Protein AF-A0A849GTL4-F1 (afdb_monomer)

Foldseek 3Di:
DVQAQPQQVPPPLQPDPQKHFQFKDDPNDTPNVPSRPDGHHPPIDTDMGGDPVVVVVQVVDPPDDCPDPPDPQPKAKWKFAAADQFQQAQPFPLVVPLCVPQVKDWPWKDDPNDTPDDCSRRDHDHHGIMTIMIGHPVSVVVNCVVGVGPDRHGPPPPPQPVVCVVLLVCLVCVLVVCCVVVVDPSVVSVVVSVVSCDVVPNDDPVRVVVPDDPVVVVVLVVLLVVLVVCVVVCVLVVVLVVCLVVCQPPDQLVVLLVLLVVLLVVLLPDELSNSLSNCLVSLQVNCVSNVHDSVLSSVSNNQSSPLNQQALPSDPVSVVCCVVVVHDRRVSNVVSVVVSVVSSNVSSVCSCVVPPD

Solvent-accessible surface area (backbone atoms only — not comparable to full-atom values): 19587 Å² total; per-residue (Å²): 94,90,61,56,70,39,39,59,72,72,40,66,84,43,63,38,89,67,37,37,73,65,37,43,24,56,81,92,46,76,42,54,90,52,43,82,80,37,57,35,54,93,78,54,46,76,41,71,49,61,46,78,75,56,56,58,56,53,71,70,42,88,64,54,76,89,86,68,83,70,74,84,66,69,62,47,66,34,36,31,54,37,50,94,78,29,69,53,53,78,36,35,49,50,79,64,39,43,50,82,76,42,55,31,41,76,79,45,40,34,49,91,93,39,74,60,82,89,57,60,46,72,41,60,38,48,72,67,29,35,38,32,34,35,21,36,70,71,30,50,49,54,47,29,67,78,32,48,55,86,43,78,46,60,68,82,71,73,79,75,61,66,92,40,46,65,59,53,50,50,35,50,52,48,37,51,50,39,33,73,71,65,76,48,62,59,65,67,40,48,53,50,34,50,48,53,34,49,76,70,56,62,49,52,70,69,59,58,55,69,70,56,57,64,68,58,51,54,47,52,54,52,38,53,52,49,34,52,49,37,52,74,70,42,52,41,59,56,52,36,67,67,48,44,76,81,48,61,92,53,58,68,44,57,54,40,35,52,51,21,52,53,32,25,61,45,6,42,78,37,50,34,68,54,40,36,41,58,45,39,61,42,30,36,54,40,20,55,74,70,72,33,53,34,63,43,42,39,52,36,37,56,55,20,17,67,47,38,44,39,29,41,78,17,33,71,69,45,43,64,44,33,64,84,66,69,57,53,70,66,56,30,35,68,59,14,43,62,49,47,51,51,48,39,55,50,47,23,58,48,41,53,70,76,35,74,92

Sequence (357 aa):
SDLIGERATEVDLFSREGVRLVDVMRGDASLRRDLKAVELEAGDRVLLRTEVEELLTFQTESDLRPVDKLSSVATETVEVLITPGCRMVGRALGAMRLRRRYGVYVIAVHRRDQNIGRQLDEVVVRVGDTLLLEGSRDDIHRLAEDMNLVEVSRPAQQAFRRGKAPIAILALVGLVGLAALGVADILPLALLAVAVILLTRCIDADEAFSMIEGRLLALIFAMLMVGAGLEQSGSVELIVSYIEPYLAGAPPFVVILSIYLLASALTETVTNNAVAVILTPIAIQLALALGLDPRPLVVTVMFAASAAFSTPIGYQTNTLVYGPGGYRFTDFTKAGLPLNILLALTASFFIPIIWPV

Nearest PDB structures (foldseek):
  8uvc-assembly1_A  TM=8.885E-01  e=4.396E-06  Homo sapiens
  6ol1-assembly1_B  TM=7.959E-01  e=2.342E-06  Vibrio cholerae O1 biovar El Tor str. N16961
  8uvi-assembly1_A  TM=7.593E-01  e=5.145E-06  Homo sapiens
  6okz-assembly2_A  TM=7.453E-01  e=1.710E-06  Vibrio cholerae O1 biovar El Tor str. N16961
  5uld-assembly2_D  TM=7.895E-01  e=5.145E-06  Vibrio cholerae O1 biovar El Tor str. N16961

Structure (mmCIF, N/CA/C/O backbone):
data_AF-A0A849GTL4-F1
#
_entry.id   AF-A0A849GTL4-F1
#
loop_
_atom_site.group_PDB
_atom_site.id
_atom_site.type_symbol
_atom_site.label_atom_id
_atom_site.label_alt_id
_atom_site.label_comp_id
_atom_site.label_asym_id
_atom_site.label_entity_id
_atom_site.label_seq_id
_atom_site.pdbx_PDB_ins_code
_atom_site.Cartn_x
_atom_site.Cartn_y
_atom_site.Cartn_z
_atom_site.occupancy
_atom_site.B_iso_or_equiv
_atom_site.auth_seq_id
_atom_site.auth_comp_id
_atom_site.auth_asym_id
_atom_site.auth_atom_id
_atom_site.pdbx_PDB_model_num
ATOM 1 N N . SER A 1 1 ? -51.403 6.381 38.294 1.00 63.09 1 SER A N 1
ATOM 2 C CA . SER A 1 1 ? -50.770 5.445 37.369 1.00 63.09 1 SER A CA 1
ATOM 3 C C . SER A 1 1 ? -51.580 4.194 37.491 1.00 63.09 1 SER A C 1
ATOM 5 O O . SER A 1 1 ? -51.695 3.683 38.605 1.00 63.09 1 SER A O 1
ATOM 7 N N . ASP A 1 2 ? -52.186 3.782 36.391 1.00 70.69 2 ASP A N 1
ATOM 8 C CA . ASP A 1 2 ? -53.078 2.622 36.351 1.00 70.69 2 ASP A CA 1
ATOM 9 C C . ASP A 1 2 ? -52.310 1.291 36.498 1.00 70.69 2 ASP A C 1
ATOM 11 O O . ASP A 1 2 ? -52.909 0.239 36.655 1.00 70.69 2 ASP A O 1
ATOM 15 N N . LEU A 1 3 ? -50.973 1.362 36.567 1.00 76.31 3 LEU A N 1
ATOM 16 C CA . LEU A 1 3 ? -50.038 0.244 36.727 1.00 76.31 3 LEU A CA 1
ATOM 17 C C . LEU A 1 3 ? -49.847 -0.226 38.186 1.00 76.31 3 LEU A C 1
ATOM 19 O O . LEU A 1 3 ? -49.094 -1.163 38.441 1.00 76.31 3 LEU A O 1
ATOM 23 N N . ILE A 1 4 ? -50.451 0.449 39.171 1.00 80.38 4 ILE A N 1
ATOM 24 C CA . ILE A 1 4 ? -50.300 0.100 40.596 1.00 80.38 4 ILE A CA 1
ATOM 25 C C . ILE A 1 4 ? -51.095 -1.177 40.901 1.00 80.38 4 ILE A C 1
ATOM 27 O O . ILE A 1 4 ? -52.292 -1.243 40.638 1.00 80.38 4 ILE A O 1
ATOM 31 N N . GLY A 1 5 ? -50.442 -2.161 41.519 1.00 78.00 5 GLY A N 1
ATOM 32 C CA . GLY A 1 5 ? -51.009 -3.480 41.817 1.00 78.00 5 GLY A CA 1
ATOM 33 C C . GLY A 1 5 ? -50.795 -4.514 40.710 1.00 78.00 5 GLY A C 1
ATOM 34 O O . GLY A 1 5 ? -51.058 -5.693 40.930 1.00 78.00 5 GLY A O 1
ATOM 35 N N . GLU A 1 6 ? -50.273 -4.112 39.548 1.00 84.25 6 GLU A N 1
ATOM 36 C CA . GLU A 1 6 ? -49.852 -5.053 38.513 1.00 84.25 6 GLU A CA 1
ATOM 37 C C . GLU A 1 6 ? -48.462 -5.615 38.810 1.00 84.25 6 GLU A C 1
ATOM 39 O O . GLU A 1 6 ? -47.598 -4.964 39.410 1.00 84.25 6 GLU A O 1
ATOM 44 N N . ARG A 1 7 ? -48.217 -6.845 38.355 1.00 85.19 7 ARG A N 1
ATOM 45 C CA . ARG A 1 7 ? -46.884 -7.439 38.426 1.00 85.19 7 ARG A CA 1
ATOM 46 C C . ARG A 1 7 ? -45.972 -6.775 37.416 1.00 85.19 7 ARG A C 1
ATOM 48 O O . ARG A 1 7 ? -46.281 -6.732 36.230 1.00 85.19 7 ARG A O 1
ATOM 55 N N . ALA A 1 8 ? -44.787 -6.366 37.857 1.00 81.50 8 ALA A N 1
ATOM 56 C CA . ALA A 1 8 ? -43.837 -5.640 37.020 1.00 81.50 8 ALA A CA 1
ATOM 57 C C . ALA A 1 8 ? -43.455 -6.390 35.727 1.00 81.50 8 ALA A C 1
ATOM 59 O O . ALA A 1 8 ? -43.108 -5.771 34.731 1.00 81.50 8 ALA A O 1
ATOM 60 N N . THR A 1 9 ? -43.515 -7.722 35.701 1.00 79.69 9 THR A N 1
ATOM 61 C CA . THR A 1 9 ? -43.237 -8.509 34.487 1.00 79.69 9 THR A CA 1
ATOM 62 C C . THR A 1 9 ? -44.435 -8.704 33.560 1.00 79.69 9 THR A C 1
ATOM 64 O O . THR A 1 9 ? -44.237 -9.154 32.436 1.00 79.69 9 THR A O 1
ATOM 67 N N . GLU A 1 10 ? -45.650 -8.429 34.031 1.00 79.75 10 GLU A N 1
ATOM 68 C CA . GLU A 1 10 ? -46.911 -8.626 33.298 1.00 79.75 10 GLU A CA 1
ATOM 69 C C . GLU A 1 10 ? -47.442 -7.318 32.694 1.00 79.75 10 GLU A C 1
ATOM 71 O O . GLU A 1 10 ? -48.355 -7.351 31.880 1.00 79.75 10 GLU A O 1
ATOM 76 N N . VAL A 1 11 ? -46.827 -6.179 33.026 1.00 81.81 11 VAL A N 1
ATOM 77 C CA . VAL A 1 11 ? -47.130 -4.887 32.403 1.00 81.81 11 VAL A CA 1
ATOM 78 C C . VAL A 1 11 ? -46.743 -4.916 30.919 1.00 81.81 11 VAL A C 1
ATOM 80 O O . VAL A 1 11 ? -45.558 -5.005 30.571 1.00 81.81 11 VAL A O 1
ATOM 83 N N . ASP A 1 12 ? -47.732 -4.766 30.036 1.00 75.75 12 ASP A N 1
ATOM 84 C CA . ASP A 1 12 ? -47.557 -4.748 28.572 1.00 75.75 12 ASP A CA 1
ATOM 85 C C . ASP A 1 12 ? -46.530 -3.702 28.118 1.00 75.75 12 ASP A C 1
ATOM 87 O O . ASP A 1 12 ? -45.740 -3.922 27.202 1.00 75.75 12 ASP A O 1
ATOM 91 N N . LEU A 1 13 ? -46.484 -2.559 28.804 1.00 74.06 13 LEU A N 1
ATOM 92 C CA . LEU A 1 13 ? -45.559 -1.469 28.506 1.00 74.06 13 LEU A CA 1
ATOM 93 C C . LEU A 1 13 ? -44.079 -1.852 28.707 1.00 74.06 13 LEU A C 1
ATOM 95 O O . LEU A 1 13 ? -43.200 -1.275 28.070 1.00 74.06 13 LEU A O 1
ATOM 99 N N . PHE A 1 14 ? -43.788 -2.808 29.595 1.00 77.88 14 PHE A N 1
ATOM 100 C CA . PHE A 1 14 ? -42.423 -3.229 29.939 1.00 77.88 14 PHE A CA 1
ATOM 101 C C . PHE A 1 14 ? -41.957 -4.467 29.162 1.00 77.88 14 PHE A C 1
ATOM 103 O O . PHE A 1 14 ? -40.782 -4.837 29.253 1.00 77.88 14 PHE A O 1
ATOM 110 N N . SER A 1 15 ? -42.868 -5.097 28.415 1.00 70.50 15 SER A N 1
ATOM 111 C CA . SER A 1 15 ? -42.647 -6.331 27.654 1.00 70.50 15 SER A CA 1
ATOM 112 C C . SER A 1 15 ? -42.677 -6.140 26.129 1.00 70.50 15 SER A C 1
ATOM 114 O O . SER A 1 15 ? -42.515 -7.115 25.394 1.00 70.50 15 SER A O 1
ATOM 116 N N . ARG A 1 16 ? -42.821 -4.896 25.642 1.00 76.00 16 ARG A N 1
ATOM 117 C CA . ARG A 1 16 ? -42.721 -4.546 24.211 1.00 76.00 16 ARG A CA 1
ATOM 118 C C . ARG A 1 16 ? -41.352 -4.904 23.618 1.00 76.00 16 ARG A C 1
ATOM 120 O O . ARG A 1 16 ? -40.329 -4.873 24.306 1.00 76.00 16 ARG A O 1
ATOM 127 N N . GLU A 1 17 ? -41.321 -5.197 22.316 1.00 67.94 17 GLU A N 1
ATOM 128 C CA . GLU A 1 17 ? -40.060 -5.367 21.585 1.00 67.94 17 GLU A CA 1
ATOM 129 C C . GLU A 1 17 ? -39.190 -4.106 21.709 1.00 67.94 17 GLU A C 1
ATOM 131 O O . GLU A 1 17 ? -39.680 -2.985 21.650 1.00 67.94 17 GLU A O 1
ATOM 136 N N . GLY A 1 18 ? -37.890 -4.290 21.957 1.00 68.75 18 GLY A N 1
ATOM 137 C CA . GLY A 1 18 ? -36.953 -3.180 22.175 1.00 68.75 18 GLY A CA 1
ATOM 138 C C . GLY A 1 18 ? -36.954 -2.595 23.595 1.00 68.75 18 GLY A C 1
ATOM 139 O O . GLY A 1 18 ? -36.060 -1.815 23.920 1.00 68.75 18 GLY A O 1
ATOM 140 N N . VAL A 1 19 ? -37.874 -3.011 24.474 1.00 75.62 19 VAL A N 1
ATOM 141 C CA . VAL A 1 19 ? -37.969 -2.565 25.874 1.00 75.62 19 VAL A CA 1
ATOM 142 C C . VAL A 1 19 ? -37.642 -3.723 26.809 1.00 75.62 19 VAL A C 1
ATOM 144 O O . VAL A 1 19 ? -38.121 -4.843 26.662 1.00 75.62 19 VAL A O 1
ATOM 147 N N . ARG A 1 20 ? -36.789 -3.473 27.802 1.00 80.44 20 ARG A N 1
ATOM 148 C CA . ARG A 1 20 ? -36.454 -4.458 28.830 1.00 80.44 20 ARG A CA 1
ATOM 149 C C . ARG A 1 20 ? -36.536 -3.843 30.214 1.00 80.44 20 ARG A C 1
ATOM 151 O O . ARG A 1 20 ? -35.785 -2.916 30.519 1.00 80.44 20 ARG A O 1
ATOM 158 N N . LEU A 1 21 ? -37.353 -4.438 31.079 1.00 82.50 21 LEU A N 1
ATOM 159 C CA . LEU A 1 21 ? -37.331 -4.163 32.512 1.00 82.50 21 LEU A CA 1
ATOM 160 C C . LEU A 1 21 ? -35.987 -4.587 33.121 1.00 82.50 21 LEU A C 1
ATOM 162 O O . LEU A 1 21 ? -35.581 -5.750 33.047 1.00 82.50 21 LEU A O 1
ATOM 166 N N . VAL A 1 22 ? -35.278 -3.625 33.705 1.00 81.62 22 VAL A N 1
ATOM 167 C CA . VAL A 1 22 ? -33.953 -3.817 34.305 1.00 81.62 22 VAL A CA 1
ATOM 168 C C . VAL A 1 22 ? -34.038 -3.882 35.828 1.00 81.62 22 VAL A C 1
ATOM 170 O O . VAL A 1 22 ? -33.276 -4.634 36.447 1.00 81.62 22 VAL A O 1
ATOM 173 N N . ASP A 1 23 ? -34.907 -3.076 36.439 1.00 82.31 23 ASP A N 1
ATOM 174 C CA . ASP A 1 23 ? -35.086 -3.031 37.890 1.00 82.31 23 ASP A CA 1
ATOM 175 C C . ASP A 1 23 ? -36.401 -2.352 38.297 1.00 82.31 23 ASP A C 1
ATOM 177 O O . ASP A 1 23 ? -36.948 -1.549 37.542 1.00 82.31 23 ASP A O 1
ATOM 181 N N . VAL A 1 24 ? -36.841 -2.621 39.524 1.00 85.94 24 VAL A N 1
ATOM 182 C CA . VAL A 1 24 ? -37.869 -1.855 40.237 1.00 85.94 24 VAL A CA 1
ATOM 183 C C . VAL A 1 24 ? -37.266 -1.453 41.578 1.00 85.94 24 VAL A C 1
ATOM 185 O O . VAL A 1 24 ? -36.781 -2.306 42.324 1.00 85.94 24 VAL A O 1
ATOM 188 N N . MET A 1 25 ? -37.254 -0.155 41.870 1.00 79.69 25 MET A N 1
ATOM 189 C CA . MET A 1 25 ? -36.739 0.382 43.126 1.00 79.69 25 MET A CA 1
ATOM 190 C C . MET A 1 25 ? -37.884 0.890 43.993 1.00 79.69 25 MET A C 1
ATOM 192 O O . MET A 1 25 ? -38.633 1.768 43.565 1.00 79.69 25 MET A O 1
ATOM 196 N N . ARG A 1 26 ? -37.967 0.387 45.224 1.00 83.06 26 ARG A N 1
ATOM 197 C CA . ARG A 1 26 ? -38.907 0.860 46.245 1.00 83.06 26 ARG A CA 1
ATOM 198 C C . ARG A 1 26 ? -38.135 1.631 47.305 1.00 83.06 26 ARG A C 1
ATOM 200 O O . ARG A 1 26 ? -37.406 1.040 48.105 1.00 83.06 26 ARG A O 1
ATOM 207 N N . GLY A 1 27 ? -38.225 2.959 47.262 1.00 79.50 27 GLY A N 1
ATOM 208 C CA . GLY A 1 27 ? -37.282 3.817 47.986 1.00 79.50 27 GLY A CA 1
ATOM 209 C C . GLY A 1 27 ? -35.846 3.564 47.506 1.00 79.50 27 GLY A C 1
ATOM 210 O O . GLY A 1 27 ? -35.562 3.742 46.324 1.00 79.50 27 GLY A O 1
ATOM 211 N N . ASP A 1 28 ? -34.974 3.094 48.406 1.00 70.31 28 ASP A N 1
ATOM 212 C CA . ASP A 1 28 ? -33.563 2.764 48.120 1.00 70.31 28 ASP A CA 1
ATOM 213 C C . ASP A 1 28 ? -33.305 1.260 47.877 1.00 70.31 28 ASP A C 1
ATOM 215 O O . ASP A 1 28 ? -32.166 0.843 47.639 1.00 70.31 28 ASP A O 1
ATOM 219 N N . ALA A 1 29 ? -34.336 0.411 47.957 1.00 69.12 29 ALA A N 1
ATOM 220 C CA . ALA A 1 29 ? -34.201 -1.034 47.790 1.00 69.12 29 ALA A CA 1
ATOM 221 C C . ALA A 1 29 ? -34.424 -1.460 46.328 1.00 69.12 29 ALA A C 1
ATOM 223 O O . ALA A 1 29 ? -35.478 -1.196 45.754 1.00 69.12 29 ALA A O 1
ATOM 224 N N . SER A 1 30 ? -33.446 -2.161 45.741 1.00 77.94 30 SER A N 1
ATOM 225 C CA . SER A 1 30 ? -33.551 -2.784 44.409 1.00 77.94 30 SER A CA 1
ATOM 226 C C . SER A 1 30 ? -34.205 -4.163 44.509 1.00 77.94 30 SER A C 1
ATOM 228 O O . SER A 1 30 ? -33.732 -5.031 45.250 1.00 77.94 30 SER A O 1
ATOM 230 N N . LEU A 1 31 ? -35.263 -4.374 43.726 1.00 84.38 31 LEU A N 1
ATOM 231 C CA . LEU A 1 31 ? -36.042 -5.613 43.688 1.00 84.38 31 LEU A CA 1
ATOM 232 C C . LEU A 1 31 ? -35.674 -6.518 42.494 1.00 84.38 31 LEU A C 1
ATOM 234 O O . LEU A 1 31 ? -36.294 -7.560 42.289 1.00 84.38 31 LEU A O 1
ATOM 238 N N . ARG A 1 32 ? -34.605 -6.191 41.746 1.00 81.12 32 ARG A N 1
ATOM 239 C CA . ARG A 1 32 ? -34.100 -6.945 40.575 1.00 81.12 32 ARG A CA 1
ATOM 240 C C . ARG A 1 32 ? -34.045 -8.464 40.750 1.00 81.12 32 ARG A C 1
ATOM 242 O O . ARG A 1 32 ? -34.203 -9.204 39.781 1.00 81.12 32 ARG A O 1
ATOM 249 N N . ARG A 1 33 ? -33.702 -8.935 41.951 1.00 73.75 33 ARG A N 1
ATOM 250 C CA . ARG A 1 33 ? -33.456 -10.362 42.204 1.00 73.75 33 ARG A CA 1
ATOM 251 C C . ARG A 1 33 ? -34.720 -11.212 42.125 1.00 73.75 33 ARG A C 1
ATOM 253 O O . ARG A 1 33 ? -34.587 -12.398 41.853 1.00 73.75 33 ARG A O 1
ATOM 260 N N . ASP A 1 34 ? -35.892 -10.611 42.316 1.00 79.31 34 ASP A N 1
ATOM 261 C CA . ASP A 1 34 ? -37.168 -11.325 42.306 1.00 79.31 34 ASP A CA 1
ATOM 262 C C . ASP A 1 34 ? -38.270 -10.554 41.561 1.00 79.31 34 ASP A C 1
ATOM 264 O O . ASP A 1 34 ? -39.406 -10.453 42.005 1.00 79.31 34 ASP A O 1
ATOM 268 N N . LEU A 1 35 ? -37.938 -9.997 40.390 1.00 80.75 35 LEU A N 1
ATOM 269 C CA . LEU A 1 35 ? -38.856 -9.147 39.611 1.00 80.75 35 LEU A CA 1
ATOM 270 C C . LEU A 1 35 ? -40.190 -9.815 39.248 1.00 80.75 35 LEU A C 1
ATOM 272 O O . LEU A 1 35 ? -41.170 -9.115 39.022 1.00 80.75 35 LEU A O 1
ATOM 276 N N . LYS A 1 36 ? -40.238 -11.151 39.182 1.00 77.69 36 LYS A N 1
ATOM 277 C CA . LYS A 1 36 ? -41.447 -11.905 38.812 1.00 77.69 36 LYS A CA 1
ATOM 278 C C . LYS A 1 36 ? -42.530 -11.874 39.892 1.00 77.69 36 LYS A C 1
ATOM 280 O O . LYS A 1 36 ? -43.697 -12.060 39.570 1.00 77.69 36 LYS A O 1
ATOM 285 N N . ALA A 1 37 ? -42.144 -11.682 41.152 1.00 81.25 37 ALA A N 1
ATOM 286 C CA . ALA A 1 37 ? -43.062 -11.636 42.286 1.00 81.25 37 ALA A CA 1
ATOM 287 C C . ALA A 1 37 ? -43.406 -10.200 42.721 1.00 81.25 37 ALA A C 1
ATOM 289 O O . ALA A 1 37 ? -44.168 -10.016 43.664 1.00 81.25 37 ALA A O 1
ATOM 290 N N . VAL A 1 38 ? -42.833 -9.184 42.065 1.00 84.69 38 VAL A N 1
ATOM 291 C CA . VAL A 1 38 ? -42.979 -7.780 42.467 1.00 84.69 38 VAL A CA 1
ATOM 292 C C . VAL A 1 38 ? -44.253 -7.191 41.874 1.00 84.69 38 VAL A C 1
ATOM 294 O O . VAL A 1 38 ? -44.359 -7.025 40.658 1.00 84.69 38 VAL A O 1
ATOM 297 N N . GLU A 1 39 ? -45.183 -6.831 42.752 1.00 89.06 39 GLU A N 1
ATOM 298 C CA . GLU A 1 39 ? -46.335 -5.983 42.444 1.00 89.06 39 GLU A CA 1
ATOM 299 C C . GLU A 1 39 ? -45.954 -4.512 42.638 1.00 89.06 39 GLU A C 1
ATOM 301 O O . GLU A 1 39 ? -45.309 -4.151 43.628 1.00 89.06 39 GLU A O 1
ATOM 306 N N . LEU A 1 40 ? -46.307 -3.676 41.662 1.00 86.56 40 LEU A N 1
ATOM 307 C CA . LEU A 1 40 ? -45.942 -2.263 41.630 1.00 86.56 40 LEU A CA 1
ATOM 308 C C . LEU A 1 40 ? -46.741 -1.468 42.663 1.00 86.56 40 LEU A C 1
ATOM 310 O O . LEU A 1 40 ? -47.969 -1.517 42.694 1.00 86.56 40 LEU A O 1
ATOM 314 N N . GLU A 1 41 ? -46.049 -0.678 43.476 1.00 85.81 41 GLU A N 1
ATOM 315 C CA . GLU A 1 41 ? -46.650 0.201 44.478 1.00 85.81 41 GLU A CA 1
ATOM 316 C C . GLU A 1 41 ? -46.465 1.679 44.122 1.00 85.81 41 GLU A C 1
ATOM 318 O O . GLU A 1 41 ? -45.591 2.081 43.346 1.00 85.81 41 GLU A O 1
ATOM 323 N N . ALA A 1 42 ? -47.304 2.527 44.719 1.00 81.31 42 ALA A N 1
ATOM 324 C CA . ALA A 1 42 ? -47.188 3.968 44.561 1.00 81.31 42 ALA A CA 1
ATOM 325 C C . ALA A 1 42 ? -45.824 4.466 45.077 1.00 81.31 42 ALA A C 1
ATOM 327 O O . ALA A 1 42 ? -45.506 4.328 46.256 1.00 81.31 42 ALA A O 1
ATOM 328 N N . GLY A 1 43 ? -45.046 5.100 44.196 1.00 75.38 43 GLY A N 1
ATOM 329 C CA . GLY A 1 43 ? -43.712 5.623 44.515 1.00 75.38 43 GLY A CA 1
ATOM 330 C C . GLY A 1 43 ? -42.552 4.730 44.067 1.00 75.38 43 GLY A C 1
ATOM 331 O O . GLY A 1 43 ? -41.399 5.150 44.192 1.00 75.38 43 GLY A O 1
ATOM 332 N N . ASP A 1 44 ? -42.837 3.555 43.502 1.00 83.75 44 ASP A N 1
ATOM 333 C CA . ASP A 1 44 ? -41.817 2.716 42.880 1.00 83.75 44 ASP A CA 1
ATOM 334 C C . ASP A 1 44 ? -41.191 3.417 41.661 1.00 83.75 44 ASP A C 1
ATOM 336 O O . ASP A 1 44 ? -41.862 4.072 40.858 1.00 83.75 44 ASP A O 1
ATOM 340 N N . ARG A 1 45 ? -39.871 3.277 41.515 1.00 82.31 45 ARG A N 1
ATOM 341 C CA . ARG A 1 45 ? -39.109 3.770 40.362 1.00 82.31 45 ARG A CA 1
ATOM 342 C C . ARG A 1 45 ? -38.719 2.592 39.484 1.00 82.31 45 ARG A C 1
ATOM 344 O O . ARG A 1 45 ? -37.953 1.725 39.904 1.00 82.31 45 ARG A O 1
ATOM 351 N N . VAL A 1 46 ? -39.216 2.577 38.255 1.00 83.12 46 VAL A N 1
ATOM 352 C CA . VAL A 1 46 ? -38.957 1.502 37.295 1.00 83.12 46 VAL A CA 1
ATOM 353 C C . VAL A 1 46 ? -37.780 1.884 36.399 1.00 83.12 46 VAL A C 1
ATOM 355 O O . VAL A 1 46 ? -37.774 2.953 35.792 1.00 83.12 46 VAL A O 1
ATOM 358 N N . LEU A 1 47 ? -36.772 1.013 36.313 1.00 80.25 47 LEU A N 1
ATOM 359 C CA . LEU A 1 47 ? -35.622 1.188 35.430 1.00 80.25 47 LEU A CA 1
ATOM 360 C C . LEU A 1 47 ? -35.810 0.336 34.175 1.00 80.25 47 LEU A C 1
ATOM 362 O O . LEU A 1 47 ? -35.824 -0.896 34.245 1.00 80.25 47 LEU A O 1
ATOM 366 N N . LEU A 1 48 ? -35.903 0.996 33.025 1.00 81.12 48 LEU A N 1
ATOM 367 C CA . LEU A 1 48 ? -36.075 0.367 31.719 1.00 81.12 48 LEU A CA 1
ATOM 368 C C . LEU A 1 48 ? -34.826 0.582 30.860 1.00 81.12 48 LEU A C 1
ATOM 370 O O . LEU A 1 48 ? -34.194 1.636 30.912 1.00 81.12 48 LEU A O 1
ATOM 374 N N . ARG A 1 49 ? -34.479 -0.419 30.051 1.00 77.50 49 ARG A N 1
ATOM 375 C CA . ARG A 1 49 ? -33.534 -0.279 28.939 1.00 77.50 49 ARG A CA 1
ATOM 376 C C . ARG A 1 49 ? -34.332 -0.337 27.650 1.00 77.50 49 ARG A C 1
ATOM 378 O O . ARG A 1 49 ? -34.966 -1.359 27.400 1.00 77.50 49 ARG A O 1
ATOM 385 N N . THR A 1 50 ? -34.277 0.722 26.855 1.00 75.25 50 THR A N 1
ATOM 386 C CA . THR A 1 50 ? -35.051 0.837 25.617 1.00 75.25 50 THR A CA 1
ATOM 387 C C . THR A 1 50 ? -34.176 1.341 24.481 1.00 75.25 50 THR A C 1
ATOM 389 O O . THR A 1 50 ? -33.117 1.930 24.717 1.00 75.25 50 THR A O 1
ATOM 392 N N . GLU A 1 51 ? -34.629 1.139 23.251 1.00 71.81 51 GLU A N 1
ATOM 393 C CA . GLU A 1 51 ? -34.106 1.876 22.103 1.00 71.81 51 GLU A CA 1
ATOM 394 C C . GLU A 1 51 ? -34.535 3.353 22.170 1.00 71.81 51 GLU A C 1
ATOM 396 O O . GLU A 1 51 ? -35.479 3.715 22.881 1.00 71.81 51 GLU A O 1
ATOM 401 N N . VAL A 1 52 ? -33.812 4.230 21.465 1.00 66.44 52 VAL A N 1
ATOM 402 C CA . VAL A 1 52 ? -34.039 5.688 21.516 1.00 66.44 52 VAL A CA 1
ATOM 403 C C . VAL A 1 52 ? -35.405 6.069 20.938 1.00 66.44 52 VAL A C 1
ATOM 405 O O . VAL A 1 52 ? -36.017 7.027 21.405 1.00 66.44 52 VAL A O 1
ATOM 408 N N . GLU A 1 53 ? -35.900 5.307 19.963 1.00 66.88 53 GLU A N 1
ATOM 409 C CA . GLU A 1 53 ? -37.202 5.530 19.324 1.00 66.88 53 GLU A CA 1
ATOM 410 C C . GLU A 1 53 ? -38.362 5.294 20.309 1.00 66.88 53 GLU A C 1
ATOM 412 O O . GLU A 1 53 ? -39.270 6.118 20.401 1.00 66.88 53 GLU A O 1
ATOM 417 N N . GLU A 1 54 ? -38.265 4.260 21.153 1.00 66.62 54 GLU A N 1
ATOM 418 C CA . GLU A 1 54 ? -39.267 3.940 22.182 1.00 66.62 54 GLU A CA 1
ATOM 419 C C . GLU A 1 54 ? -39.302 4.961 23.334 1.00 66.62 54 GLU A C 1
ATOM 421 O O . GLU A 1 54 ? -40.349 5.182 23.944 1.00 66.62 54 GLU A O 1
ATOM 426 N N . LEU A 1 55 ? -38.192 5.665 23.612 1.00 65.75 55 LEU A N 1
ATOM 427 C CA . LEU A 1 55 ? -38.154 6.712 24.650 1.00 65.75 55 LEU A CA 1
ATOM 428 C C . LEU A 1 55 ? -39.120 7.872 24.371 1.00 65.75 55 LEU A C 1
ATOM 430 O O . LEU A 1 55 ? -39.552 8.540 25.313 1.00 65.75 55 LEU A O 1
ATOM 434 N N . LEU A 1 56 ? -39.435 8.138 23.101 1.00 63.88 56 LEU A N 1
ATOM 435 C CA . LEU A 1 56 ? -40.385 9.182 22.709 1.00 63.88 56 LEU A CA 1
ATOM 436 C C . LEU A 1 56 ? -41.835 8.733 22.952 1.00 63.88 56 LEU A C 1
ATOM 438 O O . LEU A 1 56 ? -42.659 9.534 23.396 1.00 63.88 56 LEU A O 1
ATOM 442 N N . THR A 1 57 ? -42.124 7.443 22.769 1.00 64.38 57 THR A N 1
ATOM 443 C CA . THR A 1 57 ? -43.425 6.828 23.072 1.00 64.38 57 THR A CA 1
ATOM 444 C C . THR A 1 57 ? -43.740 6.928 24.567 1.00 64.38 57 THR A C 1
ATOM 446 O O . THR A 1 57 ? -44.816 7.392 24.946 1.00 64.38 57 THR A O 1
ATOM 449 N N . PHE A 1 58 ? -42.764 6.629 25.433 1.00 65.69 58 PHE A N 1
ATOM 450 C CA . PHE A 1 58 ? -42.919 6.722 26.892 1.00 65.69 58 PHE A CA 1
ATOM 451 C C . PHE A 1 58 ? -43.117 8.150 27.426 1.00 65.69 58 PHE A C 1
ATOM 453 O O . PHE A 1 58 ? -43.610 8.312 28.537 1.00 65.69 58 PHE A O 1
ATOM 460 N N . GLN A 1 59 ? -42.748 9.191 26.669 1.00 62.22 59 GLN A N 1
ATOM 461 C CA . GLN A 1 59 ? -43.009 10.588 27.054 1.00 62.22 59 GLN A CA 1
ATOM 462 C C . GLN A 1 59 ? -44.445 11.038 26.763 1.00 62.22 59 GLN A C 1
ATOM 464 O O . GLN A 1 59 ? -44.865 12.078 27.268 1.00 62.22 59 GLN A O 1
ATOM 469 N N . THR A 1 60 ? -45.176 10.279 25.944 1.00 58.50 60 THR A N 1
ATOM 470 C CA . THR A 1 60 ? -46.535 10.624 25.502 1.00 58.50 60 THR A CA 1
ATOM 471 C C . THR A 1 60 ? -47.611 9.907 26.333 1.00 58.50 60 THR A C 1
ATOM 473 O O . THR A 1 60 ? -48.744 10.374 26.406 1.00 58.50 60 THR A O 1
ATOM 476 N N . GLU A 1 61 ? -47.250 8.807 27.002 1.00 65.56 61 GLU A N 1
ATOM 477 C CA . GLU A 1 61 ? -48.105 8.022 27.905 1.00 65.56 61 GLU A CA 1
ATOM 478 C C . GLU A 1 61 ? -48.284 8.726 29.267 1.00 65.56 61 GLU A C 1
ATOM 480 O O . GLU A 1 61 ? -47.315 9.089 29.935 1.00 65.56 61 GLU A O 1
ATOM 485 N N . SER A 1 62 ? -49.530 8.914 29.712 1.00 54.47 62 SER A N 1
ATOM 486 C CA . SER A 1 62 ? -49.866 9.681 30.926 1.00 54.47 62 SER A CA 1
ATOM 487 C C . SER A 1 62 ? -49.529 8.982 32.250 1.00 54.47 62 SER A C 1
ATOM 489 O O . SER A 1 62 ? -49.462 9.642 33.293 1.00 54.47 62 SER A O 1
ATOM 491 N N . ASP A 1 63 ? -49.316 7.665 32.223 1.00 62.44 63 ASP A N 1
ATOM 492 C CA . ASP A 1 63 ? -49.129 6.835 33.418 1.00 62.44 63 ASP A CA 1
ATOM 493 C C . ASP A 1 63 ? -47.694 6.754 33.932 1.00 62.44 63 ASP A C 1
ATOM 495 O O . ASP A 1 63 ? -47.472 6.308 35.065 1.00 62.44 63 ASP A O 1
ATOM 499 N N . LEU A 1 64 ? -46.730 7.229 33.142 1.00 63.44 64 LEU A N 1
ATOM 500 C CA . LEU A 1 64 ? -45.322 7.272 33.503 1.00 63.44 64 LEU A CA 1
ATOM 501 C C . LEU A 1 64 ? -44.842 8.716 33.559 1.00 63.44 64 LEU A C 1
ATOM 503 O O . LEU A 1 64 ? -44.924 9.475 32.599 1.00 63.44 64 LEU A O 1
ATOM 507 N N . ARG A 1 65 ? -44.287 9.101 34.709 1.00 62.41 65 ARG A N 1
ATOM 508 C CA . ARG A 1 65 ? -43.579 10.373 34.845 1.00 62.41 65 ARG A CA 1
ATOM 509 C C . ARG A 1 65 ? -42.080 10.097 34.842 1.00 62.41 65 ARG A C 1
ATOM 511 O O . ARG A 1 65 ? -41.630 9.297 35.660 1.00 62.41 65 ARG A O 1
ATOM 518 N N . PRO A 1 66 ? -41.285 10.746 33.977 1.00 60.97 66 PRO A N 1
ATOM 519 C CA . PRO A 1 66 ? -39.835 10.650 34.052 1.00 60.97 66 PRO A CA 1
ATOM 520 C C . PRO A 1 66 ? -39.364 11.351 35.333 1.00 60.97 66 PRO A C 1
ATOM 522 O O . PRO A 1 66 ? -39.351 12.577 35.405 1.00 60.97 66 PRO A O 1
ATOM 525 N N . VAL A 1 67 ? -39.033 10.572 36.366 1.00 54.28 67 VAL A N 1
ATOM 526 C CA . VAL A 1 67 ? -38.636 11.104 37.684 1.00 54.28 67 VAL A CA 1
ATOM 527 C C . VAL A 1 67 ? -37.137 11.409 37.756 1.00 54.28 67 VAL A C 1
ATOM 529 O O . VAL A 1 67 ? -36.746 12.291 38.505 1.00 54.28 67 VAL A O 1
ATOM 532 N N . ASP A 1 68 ? -36.308 10.766 36.934 1.00 51.50 68 ASP A N 1
ATOM 533 C CA . ASP A 1 68 ? -34.881 11.070 36.817 1.00 51.50 68 ASP A CA 1
ATOM 534 C C . ASP A 1 68 ? -34.403 10.669 35.414 1.00 51.50 68 ASP A C 1
ATOM 536 O O . ASP A 1 68 ? -34.322 9.483 35.090 1.00 51.50 68 ASP A O 1
ATOM 540 N N . LYS A 1 69 ? -34.031 11.643 34.570 1.00 45.97 69 LYS A N 1
ATOM 541 C CA . LYS A 1 69 ? -33.058 11.364 33.505 1.00 45.97 69 LYS A CA 1
ATOM 542 C C . LYS A 1 69 ? -31.720 11.186 34.215 1.00 45.97 69 LYS A C 1
ATOM 544 O O . LYS A 1 69 ? -30.953 12.139 34.321 1.00 45.97 69 LYS A O 1
ATOM 549 N N . LEU A 1 70 ? -31.457 9.984 34.735 1.00 46.41 70 LEU A N 1
ATOM 550 C CA . LEU A 1 70 ? -30.082 9.564 34.993 1.00 46.41 70 LEU A CA 1
ATOM 551 C C . LEU A 1 70 ? -29.341 9.853 33.695 1.00 46.41 70 LEU A C 1
ATOM 553 O O . LEU A 1 70 ? -29.747 9.358 32.642 1.00 46.41 70 LEU A O 1
ATOM 557 N N . SER A 1 71 ? -28.385 10.780 33.767 1.00 42.59 71 SER A N 1
ATOM 558 C CA . SER A 1 71 ? -27.623 11.264 32.626 1.00 42.59 71 SER A CA 1
ATOM 559 C C . SER A 1 71 ? -27.323 10.085 31.713 1.00 42.59 71 SER A C 1
ATOM 561 O O . SER A 1 71 ? -26.788 9.070 32.162 1.00 42.59 71 SER A O 1
ATOM 563 N N . SER A 1 72 ? -27.706 10.185 30.440 1.00 48.00 72 SER A N 1
ATOM 564 C CA . SER A 1 72 ? -27.212 9.267 29.424 1.00 48.00 72 SER A CA 1
ATOM 565 C C . SER A 1 72 ? -25.723 9.564 29.279 1.00 48.00 72 SER A C 1
ATOM 567 O O . SER A 1 72 ? -25.299 10.305 28.393 1.00 48.00 72 SER A O 1
ATOM 569 N N . VAL A 1 73 ? -24.927 9.103 30.240 1.00 54.94 73 VAL A N 1
ATOM 570 C CA . VAL A 1 73 ? -23.484 9.154 30.139 1.00 54.94 73 VAL A CA 1
ATOM 571 C C . VAL A 1 73 ? -23.175 8.189 29.015 1.00 54.94 73 VAL A C 1
ATOM 573 O O . VAL A 1 73 ? -23.449 6.998 29.138 1.00 54.94 73 VAL A O 1
ATOM 576 N N . ALA A 1 74 ? -22.717 8.730 27.889 1.00 57.09 74 ALA A N 1
ATOM 577 C CA . ALA A 1 74 ? -22.309 7.922 26.757 1.00 57.09 74 ALA A CA 1
ATOM 578 C C . ALA A 1 74 ? -21.281 6.904 27.263 1.00 57.09 74 ALA A C 1
ATOM 580 O O . ALA A 1 74 ? -20.212 7.282 27.752 1.00 57.09 74 ALA A O 1
ATOM 581 N N . THR A 1 75 ? -21.653 5.626 27.234 1.00 69.19 75 THR A N 1
ATOM 582 C CA . THR A 1 75 ? -20.743 4.542 27.565 1.00 69.19 75 THR A CA 1
ATOM 583 C C . THR A 1 75 ? -19.964 4.188 26.311 1.00 69.19 75 THR A C 1
ATOM 585 O O . THR A 1 75 ? -20.515 4.064 25.219 1.00 69.19 75 THR A O 1
ATOM 588 N N . GLU A 1 76 ? -18.653 4.070 26.459 1.00 73.69 76 GLU A N 1
ATOM 589 C CA . GLU A 1 76 ? -17.772 3.580 25.410 1.00 73.69 76 GLU A CA 1
ATOM 590 C C . GLU A 1 76 ? -17.349 2.158 25.775 1.00 73.69 76 GLU A C 1
ATOM 592 O O . GLU A 1 76 ? -17.186 1.815 26.950 1.00 73.69 76 GLU A O 1
ATOM 597 N N . THR A 1 77 ? -17.189 1.319 24.754 1.00 79.69 77 THR A N 1
ATOM 598 C CA . THR A 1 77 ? -16.601 -0.008 24.922 1.00 79.69 77 THR A CA 1
ATOM 599 C C . THR A 1 77 ? -15.116 0.073 24.611 1.00 79.69 77 THR A C 1
ATOM 601 O O . THR A 1 77 ? -14.741 0.583 23.555 1.00 79.69 77 THR A O 1
ATOM 604 N N . VAL A 1 78 ? -14.269 -0.429 25.506 1.00 80.25 78 VAL A N 1
ATOM 605 C CA . VAL A 1 78 ? -12.821 -0.418 25.328 1.00 80.25 78 VAL A CA 1
ATOM 606 C C . VAL A 1 78 ? -12.200 -1.778 25.599 1.00 80.25 78 VAL A C 1
ATOM 608 O O . VAL A 1 78 ? -12.578 -2.467 26.543 1.00 80.25 78 VAL A O 1
ATOM 611 N N . GLU A 1 79 ? -11.235 -2.160 24.770 1.00 84.69 79 GLU A N 1
ATOM 612 C CA . GLU A 1 79 ? -10.480 -3.393 24.916 1.00 84.69 79 GLU A CA 1
ATOM 613 C C . GLU A 1 79 ? -9.177 -3.121 25.677 1.00 84.69 79 GLU A C 1
ATOM 615 O O . GLU A 1 79 ? -8.457 -2.165 25.391 1.00 84.69 79 GLU A O 1
ATOM 620 N N . VAL A 1 80 ? -8.881 -3.940 26.685 1.00 85.19 80 VAL A N 1
ATOM 621 C CA . VAL A 1 80 ? -7.723 -3.756 27.562 1.00 85.19 80 VAL A CA 1
ATOM 622 C C . VAL A 1 80 ? -6.916 -5.040 27.658 1.00 85.19 80 VAL A C 1
ATOM 624 O O . VAL A 1 80 ? -7.441 -6.078 28.065 1.00 85.19 80 VAL A O 1
ATOM 627 N N . LEU A 1 81 ? -5.620 -4.954 27.352 1.00 85.38 81 LEU A N 1
ATOM 628 C CA . LEU A 1 81 ? -4.672 -6.052 27.525 1.00 85.38 81 LEU A CA 1
ATOM 629 C C . LEU A 1 81 ? -4.088 -6.051 28.945 1.00 85.38 81 LEU A C 1
ATOM 631 O O . LEU A 1 81 ? -3.575 -5.042 29.433 1.00 85.38 81 LEU A O 1
ATOM 635 N N . ILE A 1 82 ? -4.115 -7.206 29.607 1.00 87.56 82 ILE A N 1
ATOM 636 C CA . ILE A 1 82 ? -3.550 -7.367 30.947 1.00 87.56 82 ILE A CA 1
ATOM 637 C C . ILE A 1 82 ? -2.041 -7.613 30.867 1.00 87.56 82 ILE A C 1
ATOM 639 O O . ILE A 1 82 ? -1.583 -8.700 30.509 1.00 87.56 82 ILE A O 1
ATOM 643 N N . THR A 1 83 ? -1.258 -6.611 31.265 1.00 83.62 83 THR A N 1
ATOM 644 C CA . THR A 1 83 ? 0.212 -6.643 31.269 1.00 83.62 83 THR A CA 1
ATOM 645 C C . THR A 1 83 ? 0.807 -7.101 32.614 1.00 83.62 83 THR A C 1
ATOM 647 O O . THR A 1 83 ? 0.135 -7.049 33.656 1.00 83.62 83 THR A O 1
ATOM 650 N N . PRO A 1 84 ? 2.081 -7.555 32.640 1.00 77.50 84 PRO A N 1
ATOM 651 C CA . PRO A 1 84 ? 2.806 -7.804 33.886 1.00 77.50 84 PRO A CA 1
ATOM 652 C C . PRO A 1 84 ? 2.908 -6.508 34.710 1.00 77.50 84 PRO A C 1
ATOM 654 O O . PRO A 1 84 ? 3.576 -5.565 34.302 1.00 77.50 84 PRO A O 1
ATOM 657 N N . GLY A 1 85 ? 2.226 -6.448 35.859 1.00 76.88 85 GLY A N 1
ATOM 658 C CA . GLY A 1 85 ? 2.152 -5.248 36.711 1.00 76.88 85 GLY A CA 1
ATOM 659 C C . GLY A 1 85 ? 0.738 -4.699 36.924 1.00 76.88 85 GLY A C 1
ATOM 660 O O . GLY A 1 85 ? 0.546 -3.829 37.776 1.00 76.88 85 GLY A O 1
ATOM 661 N N . CYS A 1 86 ? -0.260 -5.233 36.213 1.00 86.06 86 CYS A N 1
ATOM 662 C CA . CYS A 1 86 ? -1.664 -4.927 36.463 1.00 86.06 86 CYS A CA 1
ATOM 663 C C . CYS A 1 86 ? -2.129 -5.502 37.815 1.00 86.06 86 CYS A C 1
ATOM 665 O O . CYS A 1 86 ? -1.938 -6.684 38.114 1.00 86.06 86 CYS A O 1
ATOM 667 N N . ARG A 1 87 ? -2.811 -4.685 38.628 1.00 86.75 87 ARG A N 1
ATOM 668 C CA . ARG A 1 87 ? -3.304 -5.084 39.966 1.00 86.75 87 ARG A CA 1
ATOM 669 C C . ARG A 1 87 ? -4.504 -6.036 39.937 1.00 86.75 87 ARG A C 1
ATOM 671 O O . ARG A 1 87 ? -4.908 -6.540 40.987 1.00 86.75 87 ARG A O 1
ATOM 678 N N . MET A 1 88 ? -5.079 -6.270 38.759 1.00 87.19 88 MET A N 1
ATOM 679 C CA . MET A 1 88 ? -6.175 -7.221 38.560 1.00 87.19 88 MET A CA 1
ATOM 680 C C . MET A 1 88 ? -5.676 -8.669 38.495 1.00 87.19 88 MET A C 1
ATOM 682 O O . MET A 1 88 ? -6.451 -9.587 38.757 1.00 87.19 88 MET A O 1
ATOM 686 N N . VAL A 1 89 ? -4.391 -8.887 38.187 1.00 88.75 89 VAL A N 1
ATOM 687 C CA . VAL A 1 89 ? -3.803 -10.224 38.033 1.00 88.75 89 VAL A CA 1
ATOM 688 C C . VAL A 1 89 ? -3.973 -11.043 39.316 1.00 88.75 89 VAL A C 1
ATOM 690 O O . VAL A 1 89 ? -3.649 -10.593 40.415 1.00 88.75 89 VAL A O 1
ATOM 693 N N . GLY A 1 90 ? -4.487 -12.266 39.172 1.00 85.88 90 GLY A N 1
ATOM 694 C CA . GLY A 1 90 ? -4.718 -13.196 40.278 1.00 85.88 90 GLY A CA 1
ATOM 695 C C . GLY A 1 90 ? -6.008 -12.950 41.065 1.00 85.88 90 GLY A C 1
ATOM 696 O O . GLY A 1 90 ? -6.272 -13.676 42.021 1.00 85.88 90 GLY A O 1
ATOM 697 N N . ARG A 1 91 ? -6.835 -11.969 40.677 1.00 89.81 91 ARG A N 1
ATOM 698 C CA . ARG A 1 91 ? -8.128 -11.683 41.317 1.00 89.81 91 ARG A CA 1
ATOM 699 C C . ARG A 1 91 ? -9.289 -12.123 40.432 1.00 89.81 91 ARG A C 1
ATOM 701 O O . ARG A 1 91 ? -9.221 -12.020 39.209 1.00 89.81 91 ARG A O 1
ATOM 708 N N . ALA A 1 92 ? -10.364 -12.594 41.062 1.00 89.00 92 ALA A N 1
ATOM 709 C CA . ALA A 1 92 ? -11.623 -12.868 40.376 1.00 89.00 92 ALA A CA 1
ATOM 710 C C . ALA A 1 92 ? -12.329 -11.552 40.010 1.00 89.00 92 ALA A C 1
ATOM 712 O O . ALA A 1 92 ? -12.395 -10.638 40.842 1.00 89.00 92 ALA A O 1
ATOM 713 N N . LEU A 1 93 ? -12.878 -11.450 38.796 1.00 87.50 93 LEU A N 1
ATOM 714 C CA . LEU A 1 93 ? -13.580 -10.243 38.333 1.00 87.50 93 LEU A CA 1
ATOM 715 C C . LEU A 1 93 ? -14.739 -9.845 39.262 1.00 87.50 93 LEU A C 1
ATOM 717 O O . LEU A 1 93 ? -14.873 -8.669 39.612 1.00 87.50 93 LEU A O 1
ATOM 721 N N . GLY A 1 94 ? -15.511 -10.819 39.750 1.00 82.88 94 GLY A N 1
ATOM 722 C CA . GLY A 1 94 ? -16.634 -10.588 40.661 1.00 82.88 94 GLY A CA 1
ATOM 723 C C . GLY A 1 94 ? -16.202 -10.058 42.033 1.00 82.88 94 GLY A C 1
ATOM 724 O O . GLY A 1 94 ? -16.890 -9.229 42.634 1.00 82.88 94 GLY A O 1
ATOM 725 N N . ALA A 1 95 ? -15.016 -10.453 42.512 1.00 85.25 95 ALA A N 1
ATOM 726 C CA . ALA A 1 95 ? -14.470 -9.979 43.786 1.00 85.25 95 ALA A CA 1
ATOM 727 C C . ALA A 1 95 ? -14.069 -8.496 43.735 1.00 85.25 95 ALA A C 1
ATOM 729 O O . ALA A 1 95 ? -14.127 -7.800 44.750 1.00 85.25 95 ALA A O 1
ATOM 730 N N . MET A 1 96 ? -13.698 -7.992 42.554 1.00 86.25 96 MET A N 1
ATOM 731 C CA . MET A 1 96 ? -13.258 -6.606 42.372 1.00 86.25 96 MET A CA 1
ATOM 732 C C . MET A 1 96 ? -14.414 -5.603 42.298 1.00 86.25 96 MET A C 1
ATOM 734 O O . MET A 1 96 ? -14.185 -4.407 42.477 1.00 86.25 96 MET A O 1
ATOM 738 N N . ARG A 1 97 ? -15.653 -6.073 42.074 1.00 84.25 97 ARG A N 1
ATOM 739 C CA . ARG A 1 97 ? -16.877 -5.250 42.036 1.00 84.25 97 ARG A CA 1
ATOM 740 C C . ARG A 1 97 ? -16.725 -3.988 41.169 1.00 84.25 97 ARG A C 1
ATOM 742 O O . ARG A 1 97 ? -17.189 -2.915 41.558 1.00 84.25 97 ARG A O 1
ATOM 749 N N . LEU A 1 98 ? -16.096 -4.124 39.997 1.00 85.50 98 LEU A N 1
ATOM 750 C CA . LEU A 1 98 ? -15.737 -3.011 39.099 1.00 85.50 98 LEU A CA 1
ATOM 751 C C . LEU A 1 98 ? -16.933 -2.105 38.779 1.00 85.50 98 LEU A C 1
ATOM 753 O O . LEU A 1 98 ? -16.824 -0.883 38.858 1.00 85.50 98 LEU A O 1
ATOM 757 N N . ARG A 1 99 ? -18.108 -2.711 38.585 1.00 82.50 99 ARG A N 1
ATOM 758 C CA . ARG A 1 99 ? -19.376 -2.005 38.386 1.00 82.50 99 ARG A CA 1
ATOM 759 C C . ARG A 1 99 ? -19.718 -1.047 39.528 1.00 82.50 99 ARG A C 1
ATOM 761 O O . ARG A 1 99 ? -20.151 0.067 39.283 1.00 82.50 99 ARG A O 1
ATOM 768 N N . ARG A 1 100 ? -19.557 -1.478 40.782 1.00 79.88 100 ARG A N 1
ATOM 769 C CA . ARG A 1 100 ? -19.935 -0.678 41.960 1.00 79.88 100 ARG A CA 1
ATOM 770 C C . ARG A 1 100 ? -18.871 0.352 42.322 1.00 79.88 100 ARG A C 1
ATOM 772 O O . ARG A 1 100 ? -19.212 1.400 42.852 1.00 79.88 100 ARG A O 1
ATOM 779 N N . ARG A 1 101 ? -17.596 0.027 42.096 1.00 82.50 101 ARG A N 1
ATOM 780 C CA . ARG A 1 101 ? -16.471 0.882 42.491 1.00 82.50 101 ARG A CA 1
ATOM 781 C C . ARG A 1 101 ? -16.147 1.955 41.453 1.00 82.50 101 ARG A C 1
ATOM 783 O O . ARG A 1 101 ? -15.798 3.060 41.845 1.00 82.50 101 ARG A O 1
ATOM 790 N N . TYR A 1 102 ? -16.274 1.625 40.171 1.00 83.06 102 TYR A N 1
ATOM 791 C CA . TYR A 1 102 ? -15.875 2.501 39.070 1.00 83.06 102 TYR A CA 1
ATOM 792 C C . TYR A 1 102 ? -16.998 2.784 38.075 1.00 83.06 102 TYR A C 1
ATOM 794 O O . TYR A 1 102 ? -16.821 3.663 37.258 1.00 83.06 102 TYR A O 1
ATOM 802 N N . GLY A 1 103 ? -18.124 2.063 38.098 1.00 81.62 103 GLY A N 1
ATOM 803 C CA . GLY A 1 103 ? -19.149 2.195 37.051 1.00 81.62 103 GLY A CA 1
ATOM 804 C C . GLY A 1 103 ? -18.827 1.433 35.758 1.00 81.62 103 GLY A C 1
ATOM 805 O O . GLY A 1 103 ? -19.550 1.573 34.779 1.00 81.62 103 GLY A O 1
ATOM 806 N N . VAL A 1 104 ? -17.782 0.596 35.759 1.00 85.75 104 VAL A N 1
ATOM 807 C CA . VAL A 1 104 ? -17.309 -0.144 34.576 1.00 85.75 104 VAL A CA 1
ATOM 808 C C . VAL A 1 104 ? -17.824 -1.586 34.574 1.00 85.75 104 VAL A C 1
ATOM 810 O O . VAL A 1 104 ? -17.733 -2.300 35.579 1.00 85.75 104 VAL A O 1
ATOM 813 N N . TYR A 1 105 ? -18.337 -2.029 33.432 1.00 85.44 105 TYR A N 1
ATOM 814 C CA . TYR A 1 105 ? -18.835 -3.377 33.173 1.00 85.44 105 TYR A CA 1
ATOM 815 C C . TYR A 1 105 ? -17.812 -4.169 32.366 1.00 85.44 105 TYR A C 1
ATOM 817 O O . TYR A 1 105 ? -17.196 -3.634 31.458 1.00 85.44 105 TYR A O 1
ATOM 825 N N . VAL A 1 106 ? -17.640 -5.454 32.670 1.00 87.00 106 VAL A N 1
ATOM 826 C CA . VAL A 1 106 ? -16.845 -6.360 31.831 1.00 87.00 106 VAL A CA 1
ATOM 827 C C . VAL A 1 106 ? -17.815 -7.106 30.924 1.00 87.00 106 VAL A C 1
ATOM 829 O O . VAL A 1 106 ? -18.664 -7.844 31.423 1.00 87.00 106 VAL A O 1
ATOM 832 N N . ILE A 1 107 ? -17.711 -6.897 29.614 1.00 83.06 107 ILE A N 1
ATOM 833 C CA . ILE A 1 107 ? -18.553 -7.547 28.603 1.00 83.06 107 ILE A CA 1
ATOM 834 C C . ILE A 1 107 ? -18.008 -8.939 28.273 1.00 83.06 107 ILE A C 1
ATOM 836 O O . ILE A 1 107 ? -18.770 -9.900 28.174 1.00 83.06 107 ILE A O 1
ATOM 840 N N . ALA A 1 108 ? -16.690 -9.051 28.090 1.00 83.56 108 ALA A N 1
ATOM 841 C CA . ALA A 1 108 ? -16.044 -10.280 27.645 1.00 83.56 108 ALA A CA 1
ATOM 842 C C . ALA A 1 108 ? -14.607 -10.393 28.165 1.00 83.56 108 ALA A C 1
ATOM 844 O O . ALA A 1 108 ? -13.944 -9.387 28.423 1.00 83.56 108 ALA A O 1
ATOM 845 N N . VAL A 1 109 ? -14.126 -11.633 28.274 1.00 87.12 109 VAL A N 1
ATOM 846 C CA . VAL A 1 109 ? -12.713 -11.954 28.502 1.00 87.12 109 VAL A CA 1
ATOM 847 C C . VAL A 1 109 ? -12.247 -12.893 27.403 1.00 87.12 109 VAL A C 1
ATOM 849 O O . VAL A 1 109 ? -12.807 -13.977 27.234 1.00 87.12 109 VAL A O 1
ATOM 852 N N . HIS A 1 110 ? -11.189 -12.503 26.706 1.00 85.50 110 HIS A N 1
ATOM 853 C CA . HIS A 1 110 ? -10.493 -13.344 25.747 1.00 85.50 110 HIS A CA 1
ATOM 854 C C . HIS A 1 110 ? -9.188 -13.852 26.348 1.00 85.50 110 HIS A C 1
ATOM 856 O O . HIS A 1 110 ? -8.421 -13.101 26.953 1.00 85.50 110 HIS A O 1
ATOM 862 N N . ARG A 1 111 ? -8.931 -15.147 26.170 1.00 86.19 111 ARG A N 1
ATOM 863 C CA . ARG A 1 111 ? -7.684 -15.796 26.574 1.00 86.19 111 ARG A CA 1
ATOM 864 C C . ARG A 1 111 ? -7.273 -16.771 25.486 1.00 86.19 111 ARG A C 1
ATOM 866 O O . ARG A 1 111 ? -7.975 -17.755 25.270 1.00 86.19 111 ARG A O 1
ATOM 873 N N . ARG A 1 112 ? -6.118 -16.537 24.851 1.00 77.31 112 ARG A N 1
ATOM 874 C CA . ARG A 1 112 ? -5.571 -17.416 23.795 1.00 77.31 112 ARG A CA 1
ATOM 875 C C . ARG A 1 112 ? -6.624 -17.749 22.719 1.00 77.31 112 ARG A C 1
ATOM 877 O O . ARG A 1 112 ? -6.911 -18.920 22.487 1.00 77.31 112 ARG A O 1
ATOM 884 N N . ASP A 1 113 ? -7.253 -16.715 22.161 1.00 67.12 113 ASP A N 1
ATOM 885 C CA . ASP A 1 113 ? -8.298 -16.799 21.121 1.00 67.12 113 ASP A CA 1
ATOM 886 C C . ASP A 1 113 ? -9.594 -17.530 21.513 1.00 67.12 113 ASP A C 1
ATOM 888 O O . ASP A 1 113 ? -10.433 -17.830 20.666 1.00 67.12 113 ASP A O 1
ATOM 892 N N . GLN A 1 114 ? -9.807 -17.786 22.806 1.00 71.94 114 GLN A N 1
ATOM 893 C CA . GLN A 1 114 ? -11.064 -18.325 23.320 1.00 71.94 114 GLN A CA 1
ATOM 894 C C . GLN A 1 114 ? -11.816 -17.255 24.105 1.00 71.94 114 GLN A C 1
ATOM 896 O O . GLN A 1 114 ? -11.266 -16.629 25.016 1.00 71.94 114 GLN A O 1
ATOM 901 N N . ASN A 1 115 ? -13.089 -17.066 23.760 1.00 72.75 115 ASN A N 1
ATOM 902 C CA . ASN A 1 115 ? -13.996 -16.210 24.513 1.00 72.75 115 ASN A CA 1
ATOM 903 C C . ASN A 1 115 ? -14.525 -16.984 25.730 1.00 72.75 115 ASN A C 1
ATOM 905 O O . ASN A 1 115 ? -15.182 -18.020 25.589 1.00 72.75 115 ASN A O 1
ATOM 909 N N . ILE A 1 116 ? -14.214 -16.504 26.932 1.00 75.81 116 ILE A N 1
ATOM 910 C CA . ILE A 1 116 ? -14.617 -17.146 28.184 1.00 75.81 116 ILE A CA 1
ATOM 911 C C . ILE A 1 116 ? -16.047 -16.701 28.516 1.00 75.81 116 ILE A C 1
ATOM 913 O O . ILE A 1 116 ? -16.272 -15.684 29.172 1.00 75.81 116 ILE A O 1
ATOM 917 N N . GLY A 1 117 ? -17.033 -17.466 28.040 1.00 59.41 117 GLY A N 1
ATOM 918 C CA . GLY A 1 117 ? -18.456 -17.158 28.196 1.00 59.41 117 GLY A CA 1
ATOM 919 C C . GLY A 1 117 ? -19.176 -17.970 29.281 1.00 59.41 117 GLY A C 1
ATOM 920 O O . GLY A 1 117 ? -19.140 -19.197 29.253 1.00 59.41 117 GLY A O 1
ATOM 921 N N . ARG A 1 118 ? -19.912 -17.243 30.146 1.00 56.56 118 ARG A N 1
ATOM 922 C CA . ARG A 1 118 ? -21.049 -17.610 31.042 1.00 56.56 118 ARG A CA 1
ATOM 923 C C . ARG A 1 118 ? -20.888 -17.382 32.549 1.00 56.56 118 ARG A C 1
ATOM 925 O O . ARG A 1 118 ? -21.912 -17.264 33.210 1.00 56.56 118 ARG A O 1
ATOM 932 N N . GLN A 1 119 ? -19.686 -17.189 33.085 1.00 68.88 119 GLN A N 1
ATOM 933 C CA . GLN A 1 119 ? -19.479 -16.883 34.515 1.00 68.88 119 GLN A CA 1
ATOM 934 C C . GLN A 1 119 ? -18.298 -15.925 34.704 1.00 68.88 119 GLN A C 1
ATOM 936 O O . GLN A 1 119 ? -17.307 -16.255 35.348 1.00 68.88 119 GLN A O 1
ATOM 941 N N . LEU A 1 120 ? -18.392 -14.729 34.109 1.00 77.62 120 LEU A N 1
ATOM 942 C CA . LEU A 1 120 ? -17.320 -13.726 34.159 1.00 77.62 120 LEU A CA 1
ATOM 943 C C . LEU A 1 120 ? -16.896 -13.408 35.601 1.00 77.62 120 LEU A C 1
ATOM 945 O O . LEU A 1 120 ? -15.714 -13.211 35.849 1.00 77.62 120 LEU A O 1
ATOM 949 N N . ASP A 1 121 ? -17.824 -13.446 36.560 1.00 79.50 121 ASP A N 1
ATOM 950 C CA . ASP A 1 121 ? -17.557 -13.148 37.971 1.00 79.50 121 ASP A CA 1
ATOM 951 C C . ASP A 1 121 ? -16.528 -14.087 38.630 1.00 79.50 121 ASP A C 1
ATOM 953 O O . ASP A 1 121 ? -15.775 -13.651 39.505 1.00 79.50 121 ASP A O 1
ATOM 957 N N . GLU A 1 122 ? -16.455 -15.348 38.200 1.00 81.69 122 GLU A N 1
ATOM 958 C CA . GLU A 1 122 ? -15.537 -16.360 38.748 1.00 81.69 122 GLU A CA 1
ATOM 959 C C . GLU A 1 122 ? -14.182 -16.382 38.026 1.00 81.69 122 GLU A C 1
ATOM 961 O O . GLU A 1 122 ? -13.22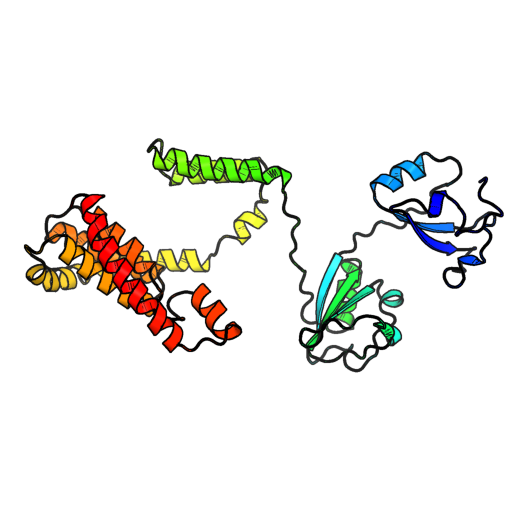4 -17.008 38.487 1.00 81.69 122 GLU A O 1
ATOM 966 N N . VAL A 1 123 ? -14.069 -15.677 36.896 1.00 85.62 123 VAL A N 1
ATOM 967 C CA . VAL A 1 123 ? -12.849 -15.666 36.091 1.00 85.62 123 VAL A CA 1
ATOM 968 C C . VAL A 1 123 ? -11.737 -14.951 36.849 1.00 85.62 123 VAL A C 1
ATOM 970 O O . VAL A 1 123 ? -11.806 -13.753 37.129 1.00 85.62 123 VAL A O 1
ATOM 973 N N . VAL A 1 124 ? -10.674 -15.701 37.144 1.00 90.38 124 VAL A N 1
ATOM 974 C CA . VAL A 1 124 ? -9.419 -15.155 37.663 1.00 90.38 124 VAL A CA 1
ATOM 975 C C . VAL A 1 124 ? -8.619 -14.569 36.507 1.00 90.38 124 VAL A C 1
ATOM 977 O O . VAL A 1 124 ? -8.249 -15.294 35.574 1.00 90.38 124 VAL A O 1
ATOM 980 N N . VAL A 1 125 ? -8.340 -13.270 36.600 1.00 90.12 125 VAL A N 1
ATOM 981 C CA . VAL A 1 125 ? -7.587 -12.510 35.597 1.00 90.12 125 VAL A CA 1
ATOM 982 C C . VAL A 1 125 ? -6.125 -12.955 35.586 1.00 90.12 125 VAL A C 1
ATOM 984 O O . VAL A 1 125 ? -5.487 -13.083 36.635 1.00 90.12 125 VAL A O 1
ATOM 987 N N . ARG A 1 126 ? -5.578 -13.190 34.394 1.00 88.56 126 ARG A N 1
ATOM 988 C CA . ARG A 1 126 ? -4.187 -13.593 34.160 1.00 88.56 126 ARG A CA 1
ATOM 989 C C . ARG A 1 126 ? -3.505 -12.615 33.210 1.00 88.56 126 ARG A C 1
ATOM 991 O O . ARG A 1 126 ? -4.153 -11.924 32.433 1.00 88.56 126 ARG A O 1
ATOM 998 N N . VAL A 1 127 ? -2.178 -12.574 33.277 1.00 87.06 127 VAL A N 1
ATOM 999 C CA . VAL A 1 127 ? -1.368 -11.829 32.306 1.00 87.06 127 VAL A CA 1
ATOM 1000 C C . VAL A 1 127 ? -1.613 -12.393 30.905 1.00 87.06 127 VAL A C 1
ATOM 1002 O O . VAL A 1 127 ? -1.607 -13.613 30.726 1.00 87.06 127 VAL A O 1
ATOM 1005 N N . GLY A 1 128 ? -1.819 -11.501 29.937 1.00 82.50 128 GLY A N 1
ATOM 1006 C CA . GLY A 1 128 ? -2.162 -11.838 28.556 1.00 82.50 128 GLY A CA 1
ATOM 1007 C C . GLY A 1 128 ? -3.653 -12.073 28.305 1.00 82.50 128 GLY A C 1
ATOM 1008 O O . GLY A 1 128 ? -4.013 -12.404 27.180 1.00 82.50 128 GLY A O 1
ATOM 1009 N N . ASP A 1 129 ? -4.515 -11.923 29.317 1.00 88.75 129 ASP A N 1
ATOM 1010 C CA . ASP A 1 129 ? -5.958 -11.828 29.085 1.00 88.75 129 ASP A CA 1
ATOM 1011 C C . ASP A 1 129 ? -6.292 -10.485 28.430 1.00 88.75 129 ASP A C 1
ATOM 1013 O O . ASP A 1 129 ? -5.676 -9.462 28.743 1.00 88.75 129 ASP A O 1
ATOM 1017 N N . THR A 1 130 ? -7.322 -10.484 27.591 1.00 87.12 130 THR A N 1
ATOM 1018 C CA . THR A 1 130 ? -7.874 -9.268 26.999 1.00 87.12 130 THR A CA 1
ATOM 1019 C C . THR A 1 130 ? -9.306 -9.075 27.485 1.00 87.12 130 THR A C 1
ATOM 1021 O O . THR A 1 130 ? -10.166 -9.935 27.283 1.00 87.12 130 THR A O 1
ATOM 1024 N N . LEU A 1 131 ? -9.558 -7.969 28.185 1.00 87.69 131 LEU A N 1
ATOM 1025 C CA . LEU A 1 131 ? -10.856 -7.633 28.766 1.00 87.69 131 LEU A CA 1
ATOM 1026 C C . LEU A 1 131 ? -11.569 -6.606 27.891 1.00 87.69 131 LEU A C 1
ATOM 1028 O O . LEU A 1 131 ? -11.004 -5.563 27.578 1.00 87.69 131 LEU A O 1
ATOM 1032 N N . LEU A 1 132 ? -12.831 -6.867 27.563 1.00 86.56 132 LEU A N 1
ATOM 1033 C CA . LEU A 1 132 ? -13.709 -5.887 26.936 1.00 86.56 132 LEU A CA 1
ATOM 1034 C C . LEU A 1 132 ? -14.525 -5.191 28.027 1.00 86.56 132 LEU A C 1
ATOM 1036 O O . LEU A 1 132 ? -15.303 -5.845 28.726 1.00 86.56 132 LEU A O 1
ATOM 1040 N N . LEU A 1 133 ? -14.325 -3.889 28.196 1.00 87.19 133 LEU A N 1
ATOM 1041 C CA . LEU A 1 133 ? -14.914 -3.068 29.250 1.00 87.19 133 LEU A CA 1
ATOM 1042 C C . LEU A 1 133 ? -15.933 -2.085 28.670 1.00 87.19 133 LEU A C 1
ATOM 1044 O O . LEU A 1 133 ? -15.700 -1.540 27.603 1.00 87.19 133 LEU A O 1
ATOM 1048 N N . GLU A 1 134 ? -17.019 -1.809 29.382 1.00 83.69 134 GLU A N 1
ATOM 1049 C CA . GLU A 1 134 ? -18.015 -0.787 29.040 1.00 83.69 134 GLU A CA 1
ATOM 1050 C C . GLU A 1 134 ? -18.161 0.203 30.193 1.00 83.69 134 GLU A C 1
ATOM 1052 O O . GLU A 1 134 ? -18.348 -0.202 31.342 1.00 83.69 134 GLU A O 1
ATOM 1057 N N . GLY A 1 135 ? -18.098 1.500 29.919 1.00 85.12 135 GLY A N 1
ATOM 1058 C CA . GLY A 1 135 ? -18.263 2.524 30.948 1.00 85.12 135 GLY A CA 1
ATOM 1059 C C . GLY A 1 135 ? -18.104 3.927 30.388 1.00 85.12 135 GLY A C 1
ATOM 1060 O O . GLY A 1 135 ? -17.824 4.102 29.204 1.00 85.12 135 GLY A O 1
ATOM 1061 N N . SER A 1 136 ? -18.289 4.942 31.231 1.00 82.38 136 SER A N 1
ATOM 1062 C CA . SER A 1 136 ? -17.977 6.311 30.819 1.00 82.38 136 SER A CA 1
ATOM 1063 C C . SER A 1 136 ? -16.466 6.504 30.667 1.00 82.38 136 SER A C 1
ATOM 1065 O O . SER A 1 136 ? -15.666 5.783 31.273 1.00 82.38 136 SER A O 1
ATOM 1067 N N . ARG A 1 137 ? -16.054 7.502 29.878 1.00 77.88 137 ARG A N 1
ATOM 1068 C CA . ARG A 1 137 ? -14.631 7.811 29.676 1.00 77.88 137 ARG A CA 1
ATOM 1069 C C . ARG A 1 137 ? -13.898 8.042 31.003 1.00 77.88 137 ARG A C 1
ATOM 1071 O O . ARG A 1 137 ? -12.821 7.484 31.207 1.00 77.88 137 ARG A O 1
ATOM 1078 N N . ASP A 1 138 ? -14.490 8.828 31.895 1.00 78.81 138 ASP A N 1
ATOM 1079 C CA . ASP A 1 138 ? -13.876 9.182 33.177 1.00 78.81 138 ASP A CA 1
ATOM 1080 C C . ASP A 1 138 ? -13.792 7.965 34.112 1.00 78.81 138 ASP A C 1
ATOM 1082 O O . ASP A 1 138 ? -12.818 7.792 34.843 1.00 78.81 138 ASP A O 1
ATOM 1086 N N . ASP A 1 139 ? -14.777 7.069 34.059 1.00 84.31 139 ASP A N 1
ATOM 1087 C CA . ASP A 1 139 ? -14.803 5.822 34.831 1.00 84.31 139 ASP A CA 1
ATOM 1088 C C . ASP A 1 139 ? -13.712 4.842 34.399 1.00 84.31 139 ASP A C 1
ATOM 1090 O O . ASP A 1 139 ? -12.998 4.283 35.238 1.00 84.31 139 ASP A O 1
ATOM 1094 N N . ILE A 1 140 ? -13.564 4.655 33.086 1.00 84.94 140 ILE A N 1
ATOM 1095 C CA . ILE A 1 140 ? -12.541 3.781 32.507 1.00 84.94 140 ILE A CA 1
ATOM 1096 C C . ILE A 1 140 ? -11.148 4.342 32.799 1.00 84.94 140 ILE A C 1
ATOM 1098 O O . ILE A 1 140 ? -10.248 3.580 33.154 1.00 84.94 140 ILE A O 1
ATOM 1102 N N . HIS A 1 141 ? -10.968 5.663 32.710 1.00 82.38 141 HIS A N 1
ATOM 1103 C CA . HIS A 1 141 ? -9.687 6.296 33.012 1.00 82.38 141 HIS A CA 1
ATOM 1104 C C . HIS A 1 141 ? -9.295 6.120 34.485 1.00 82.38 141 HIS A C 1
ATOM 1106 O O . HIS A 1 141 ? -8.190 5.662 34.773 1.00 82.38 141 HIS A O 1
ATOM 1112 N N . ARG A 1 142 ? -10.232 6.353 35.414 1.00 83.81 142 ARG A N 1
ATOM 1113 C CA . ARG A 1 142 ? -10.018 6.106 36.850 1.00 83.81 142 ARG A CA 1
ATOM 1114 C C . ARG A 1 142 ? -9.673 4.649 37.149 1.00 83.81 142 ARG A C 1
ATOM 1116 O O . ARG A 1 142 ? -8.793 4.382 37.962 1.00 83.81 142 ARG A O 1
ATOM 1123 N N . LEU A 1 143 ? -10.343 3.700 36.493 1.00 87.25 143 LEU A N 1
ATOM 1124 C CA . LEU A 1 143 ? -10.017 2.279 36.619 1.00 87.25 143 LEU A CA 1
ATOM 1125 C C . LEU A 1 143 ? -8.595 1.981 36.119 1.00 87.25 143 LEU A C 1
ATOM 1127 O O . LEU A 1 143 ? -7.872 1.218 36.762 1.00 87.25 143 LEU A O 1
ATOM 1131 N N . ALA A 1 144 ? -8.205 2.563 34.983 1.00 84.88 144 ALA A N 1
ATOM 1132 C CA . ALA A 1 144 ? -6.898 2.349 34.375 1.00 84.88 144 ALA A CA 1
ATOM 1133 C C . ALA A 1 144 ? -5.751 2.847 35.259 1.00 84.88 144 ALA A C 1
ATOM 1135 O O . ALA A 1 144 ? -4.784 2.108 35.454 1.00 84.88 144 ALA A O 1
ATOM 1136 N N . GLU A 1 145 ? -5.890 4.031 35.856 1.00 83.31 145 GLU A N 1
ATOM 1137 C CA . GLU A 1 145 ? -4.914 4.573 36.807 1.00 83.31 145 GLU A CA 1
ATOM 1138 C C . GLU A 1 145 ? -4.825 3.721 38.083 1.00 83.31 145 GLU A C 1
ATOM 1140 O O . GLU A 1 145 ? -3.736 3.319 38.497 1.00 83.31 145 GLU A O 1
ATOM 11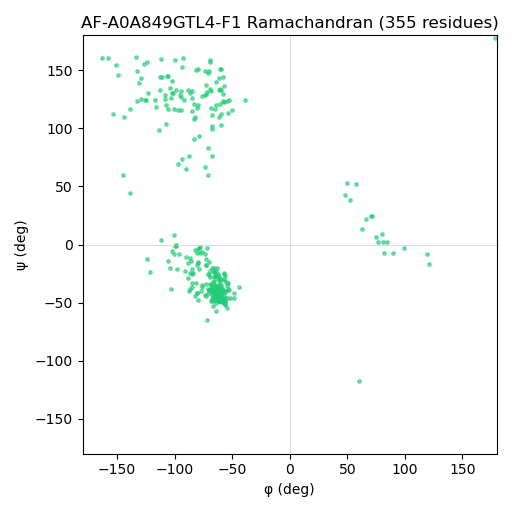45 N N . ASP A 1 146 ? -5.967 3.364 38.680 1.00 85.69 146 ASP A N 1
ATOM 1146 C CA . ASP A 1 146 ? -6.003 2.598 39.931 1.00 85.69 146 ASP A CA 1
ATOM 1147 C C . ASP A 1 146 ? -5.434 1.177 39.785 1.00 85.69 146 ASP A C 1
ATOM 1149 O O . ASP A 1 146 ? -4.824 0.645 40.727 1.00 85.69 146 ASP A O 1
ATOM 1153 N N . MET A 1 147 ? -5.666 0.545 38.628 1.00 84.69 147 MET A N 1
ATOM 1154 C CA . MET A 1 147 ? -5.295 -0.847 38.342 1.00 84.69 147 MET A CA 1
ATOM 1155 C C . MET A 1 147 ? -4.013 -0.996 37.521 1.00 84.69 147 MET A C 1
ATOM 1157 O O . MET A 1 147 ? -3.575 -2.134 37.314 1.00 84.69 147 MET A O 1
ATOM 1161 N N . ASN A 1 148 ? -3.386 0.118 37.132 1.00 82.38 148 ASN A N 1
ATOM 1162 C CA . ASN A 1 148 ? -2.165 0.170 36.330 1.00 82.38 148 ASN A CA 1
ATOM 1163 C C . ASN A 1 148 ? -2.325 -0.550 34.974 1.00 82.38 148 ASN A C 1
ATOM 1165 O O . ASN A 1 148 ? -1.565 -1.463 34.644 1.00 82.38 148 ASN A O 1
ATOM 1169 N N . LEU A 1 149 ? -3.380 -0.197 34.230 1.00 80.12 149 LEU A N 1
ATOM 1170 C CA . LEU A 1 149 ? -3.666 -0.735 32.895 1.00 80.12 149 LEU A CA 1
ATOM 1171 C C . LEU A 1 149 ? -2.856 0.049 31.855 1.00 80.12 149 LEU A C 1
ATOM 1173 O O . LEU A 1 149 ? -2.981 1.266 31.761 1.00 80.12 149 LEU A O 1
ATOM 1177 N N . VAL A 1 150 ? -2.003 -0.653 31.104 1.00 62.53 150 VAL A N 1
ATOM 1178 C CA . VAL A 1 150 ? -0.990 -0.032 30.228 1.00 62.53 150 VAL A CA 1
ATOM 1179 C C . VAL A 1 150 ? -1.555 0.354 28.854 1.00 62.53 150 VAL A C 1
ATOM 1181 O O . VAL A 1 150 ? -1.062 1.298 28.250 1.00 62.53 150 VAL A O 1
ATOM 1184 N N . GLU A 1 151 ? -2.624 -0.294 28.387 1.00 56.09 151 GLU A N 1
ATOM 1185 C CA . GLU A 1 151 ? -3.239 -0.001 27.086 1.00 56.09 151 GLU A CA 1
ATOM 1186 C C . GLU A 1 151 ? -4.762 -0.146 27.149 1.00 56.09 151 GLU A C 1
ATOM 1188 O O . GLU A 1 151 ? -5.304 -1.244 27.261 1.00 56.09 151 GLU A O 1
ATOM 1193 N N . VAL A 1 152 ? -5.452 0.992 27.075 1.00 59.28 152 VAL A N 1
ATOM 1194 C CA . VAL A 1 152 ? -6.900 1.098 26.867 1.00 59.28 152 VAL A CA 1
ATOM 1195 C C . VAL A 1 152 ? -7.088 1.261 25.357 1.00 59.28 152 VAL A C 1
ATOM 1197 O O . VAL A 1 152 ? -7.287 2.365 24.845 1.00 59.28 152 VAL A O 1
ATOM 1200 N N . SER A 1 153 ? -6.893 0.159 24.629 1.00 48.03 153 SER A N 1
ATOM 1201 C CA . SER A 1 153 ? -7.021 0.100 23.174 1.00 48.03 153 SER A CA 1
ATOM 1202 C C . SER A 1 153 ? -8.480 0.310 22.812 1.00 48.03 153 SER A C 1
ATOM 1204 O O . SER A 1 153 ? -9.312 -0.592 22.906 1.00 48.03 153 SER A O 1
ATOM 1206 N N . ARG A 1 154 ? -8.816 1.540 22.414 1.00 53.62 154 ARG A N 1
ATOM 1207 C CA . ARG A 1 154 ? -10.114 1.839 21.808 1.00 53.62 154 ARG A CA 1
ATOM 1208 C C . ARG A 1 154 ? -10.272 0.890 20.619 1.00 53.62 154 ARG A C 1
ATOM 1210 O O . ARG A 1 154 ? -9.425 0.944 19.725 1.00 53.62 154 ARG A O 1
ATOM 1217 N N . PRO A 1 155 ? -11.334 0.073 20.539 1.00 43.84 155 PRO A N 1
ATOM 1218 C CA . PRO A 1 155 ? -11.765 -0.410 19.249 1.00 43.84 155 PRO A CA 1
ATOM 1219 C C . PRO A 1 155 ? -12.090 0.853 18.455 1.00 43.84 155 PRO A C 1
ATOM 1221 O O . PRO A 1 155 ? -13.096 1.518 18.697 1.00 43.84 155 PRO A O 1
ATOM 1224 N N . ALA A 1 156 ? -11.191 1.244 17.557 1.00 42.34 156 ALA A N 1
ATOM 1225 C CA . ALA A 1 156 ? -11.405 2.322 16.610 1.00 42.34 156 ALA A CA 1
ATOM 1226 C C . ALA A 1 156 ? -12.427 1.855 15.564 1.00 42.34 156 ALA A C 1
ATOM 1228 O O . ALA A 1 156 ? -12.136 1.763 14.379 1.00 42.34 156 ALA A O 1
ATOM 1229 N N . GLN A 1 157 ? -13.637 1.508 15.995 1.00 44.78 157 GLN A N 1
ATOM 1230 C CA . GLN A 1 157 ? -14.773 1.395 15.099 1.00 44.78 157 GLN A CA 1
ATOM 1231 C C . GLN A 1 157 ? -15.393 2.783 15.010 1.00 44.78 157 GLN A C 1
ATOM 1233 O O . GLN A 1 157 ? -16.409 3.081 15.632 1.00 44.78 157 GLN A O 1
ATOM 1238 N N . GLN A 1 158 ? -14.742 3.669 14.251 1.00 50.72 158 GLN A N 1
ATOM 1239 C CA . GLN A 1 158 ? -15.435 4.848 13.749 1.00 50.72 158 GLN A CA 1
ATOM 1240 C C . GLN A 1 158 ? -16.632 4.352 12.933 1.00 50.72 158 GLN A C 1
ATOM 1242 O O . GLN A 1 158 ? -16.488 3.550 12.008 1.00 50.72 158 GLN A O 1
ATOM 1247 N N . ALA A 1 159 ? -17.834 4.790 13.303 1.00 48.00 159 ALA A N 1
ATOM 1248 C CA . ALA A 1 159 ? -19.030 4.477 12.542 1.00 48.00 159 ALA A CA 1
ATOM 1249 C C . ALA A 1 159 ? -18.877 5.064 11.130 1.00 48.00 159 ALA A C 1
ATOM 1251 O O . ALA A 1 159 ? -18.893 6.283 10.950 1.00 48.00 159 ALA A O 1
ATOM 1252 N N . PHE A 1 160 ? -18.710 4.200 10.125 1.00 58.97 160 PHE A N 1
ATOM 1253 C CA . PHE A 1 160 ? -18.637 4.624 8.729 1.00 58.97 160 PHE A CA 1
ATOM 1254 C C . PHE A 1 160 ? -19.852 5.496 8.387 1.00 58.97 160 PHE A C 1
ATOM 1256 O O . PHE A 1 160 ? -20.999 5.063 8.531 1.00 58.97 160 PHE A O 1
ATOM 1263 N N . ARG A 1 161 ? -19.615 6.718 7.892 1.00 67.56 161 ARG A N 1
ATOM 1264 C CA . ARG A 1 161 ? -20.659 7.667 7.465 1.00 67.56 161 ARG A CA 1
ATOM 1265 C C . ARG A 1 161 ? -21.289 7.216 6.140 1.00 67.56 161 ARG A C 1
ATOM 1267 O O . ARG A 1 161 ? -21.139 7.875 5.114 1.00 67.56 161 ARG A O 1
ATOM 1274 N N . ARG A 1 162 ? -22.005 6.083 6.144 1.00 72.75 162 ARG A N 1
ATOM 1275 C CA . ARG A 1 162 ? -22.555 5.421 4.940 1.00 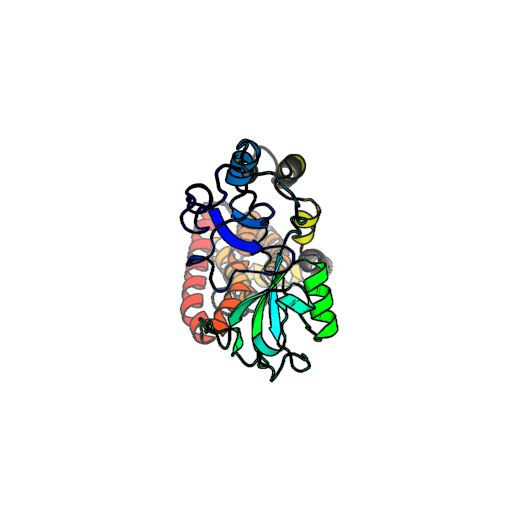72.75 162 ARG A CA 1
ATOM 1276 C C . ARG A 1 162 ? -23.408 6.348 4.068 1.00 72.75 162 ARG A C 1
ATOM 1278 O O . ARG A 1 162 ? -23.341 6.251 2.849 1.00 72.75 162 ARG A O 1
ATOM 1285 N N . GLY A 1 163 ? -24.126 7.302 4.667 1.00 79.94 163 GLY A N 1
ATOM 1286 C CA . GLY A 1 163 ? -24.913 8.303 3.930 1.00 79.94 163 GLY A CA 1
ATOM 1287 C C . GLY A 1 163 ? -24.088 9.250 3.046 1.00 79.94 163 GLY A C 1
ATOM 1288 O O . GLY A 1 163 ? -24.624 9.831 2.111 1.00 79.94 163 GLY A O 1
ATOM 1289 N N . LYS A 1 164 ? -22.781 9.386 3.300 1.00 82.38 164 LYS A N 1
ATOM 1290 C CA . LYS A 1 164 ? -21.861 10.234 2.523 1.00 82.38 164 LYS A CA 1
ATOM 1291 C C . LYS A 1 164 ? -20.978 9.448 1.551 1.00 82.38 164 LYS A C 1
ATOM 1293 O O . LYS A 1 164 ? -20.286 10.049 0.733 1.00 82.38 164 LYS A O 1
ATOM 1298 N N . ALA A 1 165 ? -21.045 8.116 1.586 1.00 85.62 165 ALA A N 1
ATOM 1299 C CA . ALA A 1 165 ? -20.300 7.250 0.678 1.00 85.62 165 ALA A CA 1
ATOM 1300 C C . ALA A 1 165 ? -20.545 7.561 -0.815 1.00 85.62 165 ALA A C 1
ATOM 1302 O O . ALA A 1 165 ? -19.564 7.590 -1.558 1.00 85.62 165 ALA A O 1
ATOM 1303 N N . PRO A 1 166 ? -21.777 7.878 -1.278 1.00 91.88 166 PRO A N 1
ATOM 1304 C CA . PRO A 1 166 ? -22.003 8.212 -2.685 1.00 91.88 166 PRO A CA 1
ATOM 1305 C C . PRO A 1 166 ? -21.205 9.431 -3.154 1.00 91.88 166 PRO A C 1
ATOM 1307 O O . PRO A 1 166 ? -20.730 9.444 -4.283 1.00 91.88 166 PRO A O 1
ATOM 1310 N N . ILE A 1 167 ? -21.010 10.432 -2.289 1.00 91.88 167 ILE A N 1
ATOM 1311 C CA . ILE A 1 167 ? -20.253 11.647 -2.617 1.00 91.88 167 ILE A CA 1
ATOM 1312 C C . ILE A 1 167 ? -18.774 11.304 -2.810 1.00 91.88 167 ILE A C 1
ATOM 1314 O O . ILE A 1 167 ? -18.178 11.712 -3.803 1.00 91.88 167 ILE A O 1
ATOM 1318 N N . ALA A 1 168 ? -18.196 10.521 -1.895 1.00 89.25 168 ALA A N 1
ATOM 1319 C CA . ALA A 1 168 ? -16.805 10.085 -1.994 1.00 89.25 168 ALA A CA 1
ATOM 1320 C C . ALA A 1 168 ? -16.565 9.214 -3.240 1.00 89.25 168 ALA A C 1
ATOM 1322 O O . ALA A 1 168 ? -15.585 9.415 -3.955 1.00 89.25 168 ALA A O 1
ATOM 1323 N N . ILE A 1 169 ? -17.490 8.295 -3.542 1.00 92.00 169 ILE A N 1
ATOM 1324 C CA . ILE A 1 169 ? -17.426 7.450 -4.743 1.00 92.00 169 ILE A CA 1
ATOM 1325 C C . ILE A 1 169 ? -17.523 8.307 -6.006 1.00 92.00 169 ILE A C 1
ATOM 1327 O O . ILE A 1 169 ? -16.707 8.148 -6.909 1.00 92.00 169 ILE A O 1
ATOM 1331 N N . LEU A 1 170 ? -18.483 9.234 -6.075 1.00 94.94 170 LEU A N 1
ATOM 1332 C CA . LEU A 1 170 ? -18.653 10.105 -7.236 1.00 94.94 170 LEU A CA 1
ATOM 1333 C C . LEU A 1 170 ? -17.436 11.016 -7.439 1.00 94.94 170 LEU A C 1
ATOM 1335 O O . LEU A 1 170 ? -17.007 11.206 -8.572 1.00 94.94 170 LEU A O 1
ATOM 1339 N N . ALA A 1 171 ? -16.851 11.540 -6.359 1.00 94.12 171 ALA A N 1
ATOM 1340 C CA . ALA A 1 171 ? -15.631 12.339 -6.423 1.00 94.12 171 ALA A CA 1
ATOM 1341 C C . ALA A 1 171 ? -14.448 11.523 -6.967 1.00 94.12 171 ALA A C 1
ATOM 1343 O O . ALA A 1 171 ? -13.721 12.010 -7.830 1.00 94.12 171 ALA A O 1
ATOM 1344 N N . LEU A 1 172 ? -14.288 10.270 -6.525 1.00 93.50 172 LEU A N 1
ATOM 1345 C CA . LEU A 1 172 ? -13.240 9.370 -7.011 1.00 93.50 172 LEU A CA 1
ATOM 1346 C C . LEU A 1 172 ? -13.450 8.978 -8.481 1.00 93.50 172 LEU A C 1
ATOM 1348 O O . LEU A 1 172 ? -12.527 9.078 -9.286 1.00 93.50 172 LEU A O 1
ATOM 1352 N N . VAL A 1 173 ? -14.660 8.554 -8.848 1.00 94.88 173 VAL A N 1
ATOM 1353 C CA . VAL A 1 173 ? -14.995 8.172 -10.230 1.00 94.88 173 VAL A CA 1
ATOM 1354 C C . VAL A 1 173 ? -14.891 9.377 -11.160 1.00 94.88 173 VAL A C 1
ATOM 1356 O O . VAL A 1 173 ? -14.366 9.250 -12.261 1.00 94.88 173 VAL A O 1
ATOM 1359 N N . GLY A 1 174 ? -15.337 10.552 -10.714 1.00 95.19 174 GLY A N 1
ATOM 1360 C CA . GLY A 1 174 ? -15.202 11.806 -11.448 1.00 95.19 174 GLY A CA 1
ATOM 1361 C C . GLY A 1 174 ? -13.740 12.184 -11.667 1.00 95.19 174 GLY A C 1
ATOM 1362 O O . GLY A 1 174 ? -13.359 12.468 -12.796 1.00 95.19 174 GLY A O 1
ATOM 1363 N N . LEU A 1 175 ? -12.909 12.113 -10.622 1.00 95.75 175 LEU A N 1
ATOM 1364 C CA . LEU A 1 175 ? -11.461 12.321 -10.714 1.00 95.75 175 LEU A CA 1
ATOM 1365 C C . LEU A 1 175 ? -10.828 11.400 -11.763 1.00 95.75 175 LEU A C 1
ATOM 1367 O O . LEU A 1 175 ? -10.172 11.880 -12.686 1.00 95.75 175 LEU A O 1
ATOM 1371 N N . VAL A 1 176 ? -11.045 10.087 -11.643 1.00 93.12 176 VAL A N 1
ATOM 1372 C CA . VAL A 1 176 ? -10.451 9.092 -12.547 1.00 93.12 176 VAL A CA 1
ATOM 1373 C C . VAL A 1 176 ? -10.980 9.257 -13.970 1.00 93.12 176 VAL A C 1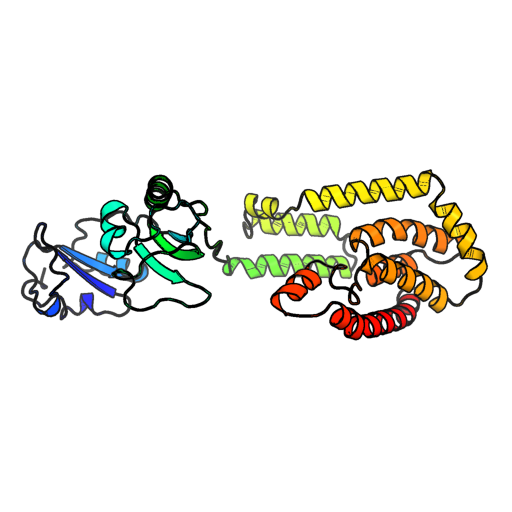
ATOM 1375 O O . VAL A 1 176 ? -10.199 9.247 -14.916 1.00 93.12 176 VAL A O 1
ATOM 1378 N N . GLY A 1 177 ? -12.290 9.450 -14.135 1.00 94.62 177 GLY A N 1
ATOM 1379 C CA . GLY A 1 177 ? -12.928 9.599 -15.4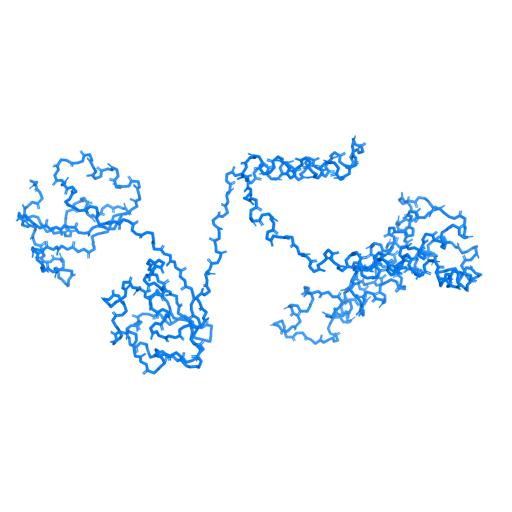40 1.00 94.62 177 GLY A CA 1
ATOM 1380 C C . GLY A 1 177 ? -12.481 10.861 -16.176 1.00 94.62 177 GLY A C 1
ATOM 1381 O O . GLY A 1 177 ? -12.127 10.790 -17.348 1.00 94.62 177 GLY A O 1
ATOM 1382 N N . LEU A 1 178 ? -12.441 12.008 -15.493 1.00 94.56 178 LEU A N 1
ATOM 1383 C CA . LEU A 1 178 ? -12.003 13.272 -16.093 1.00 94.56 178 LEU A CA 1
ATOM 1384 C C . LEU A 1 178 ? -10.510 13.257 -16.438 1.00 94.56 178 LEU A C 1
ATOM 1386 O O . LEU A 1 178 ? -10.138 13.760 -17.499 1.00 94.56 178 LEU A O 1
ATOM 1390 N N . ALA A 1 179 ? -9.676 12.649 -15.588 1.00 91.56 179 ALA A N 1
ATOM 1391 C CA . ALA A 1 179 ? -8.254 12.475 -15.871 1.00 91.56 179 ALA A CA 1
ATOM 1392 C C . ALA A 1 179 ? -8.032 11.531 -17.066 1.00 91.56 179 ALA A C 1
ATOM 1394 O O . ALA A 1 179 ? -7.251 11.843 -17.960 1.00 91.56 179 ALA A O 1
ATOM 1395 N N . ALA A 1 180 ? -8.757 10.409 -17.129 1.00 89.25 180 ALA A N 1
ATOM 1396 C CA . ALA A 1 180 ? -8.649 9.439 -18.220 1.00 89.25 180 ALA A CA 1
ATOM 1397 C C . ALA A 1 180 ? -9.124 9.998 -19.573 1.00 89.25 180 ALA A C 1
ATOM 1399 O O . ALA A 1 180 ? -8.568 9.652 -20.611 1.00 89.25 180 ALA A O 1
ATOM 1400 N N . LEU A 1 181 ? -10.131 10.877 -19.565 1.00 93.62 181 LEU A N 1
ATOM 1401 C CA . LEU A 1 181 ? -10.616 11.579 -20.757 1.00 93.62 181 LEU A CA 1
ATOM 1402 C C . LEU A 1 181 ? -9.734 12.776 -21.156 1.00 93.62 181 LEU A C 1
ATOM 1404 O O . LEU A 1 181 ? -10.011 13.418 -22.167 1.00 93.62 181 LEU A O 1
ATOM 1408 N N . GLY A 1 182 ? -8.693 13.092 -20.377 1.00 87.88 182 GLY A N 1
ATOM 1409 C CA . GLY A 1 182 ? -7.765 14.187 -20.662 1.00 87.88 182 GLY A CA 1
ATOM 1410 C C . GLY A 1 182 ? -8.366 15.585 -20.491 1.00 87.88 182 GLY A C 1
ATOM 1411 O O . GLY A 1 182 ? -7.891 16.529 -21.114 1.00 87.88 182 GLY A O 1
ATOM 1412 N N . VAL A 1 183 ? -9.416 15.739 -19.675 1.00 92.19 183 VAL A N 1
ATOM 1413 C CA . VAL A 1 183 ? -10.081 17.040 -19.456 1.00 92.19 183 VAL A CA 1
ATOM 1414 C C . VAL A 1 183 ? -9.187 17.999 -18.665 1.00 92.19 183 VAL A C 1
ATOM 1416 O O . VAL A 1 183 ? -9.165 19.198 -18.937 1.00 92.19 183 VAL A O 1
ATOM 1419 N N . ALA A 1 184 ? -8.467 17.475 -17.674 1.00 91.12 184 ALA A N 1
ATOM 1420 C CA . ALA A 1 184 ? -7.492 18.201 -16.870 1.00 91.12 184 ALA A CA 1
ATOM 1421 C C . ALA A 1 184 ? -6.492 17.219 -16.245 1.00 91.12 184 ALA A C 1
ATOM 1423 O O . ALA A 1 184 ? -6.784 16.027 -16.113 1.00 91.12 184 ALA A O 1
ATOM 1424 N N . ASP A 1 185 ? -5.336 17.731 -15.819 1.00 87.75 185 ASP A N 1
ATOM 1425 C CA . ASP A 1 185 ? -4.338 16.933 -15.110 1.00 87.75 185 ASP A CA 1
ATOM 1426 C C . ASP A 1 185 ? -4.895 16.369 -13.796 1.00 87.75 185 ASP A C 1
ATOM 1428 O O . ASP A 1 185 ? -5.750 16.962 -13.129 1.00 87.75 185 ASP A O 1
ATOM 1432 N N . ILE A 1 186 ? -4.364 15.221 -13.377 1.00 90.56 186 ILE A N 1
ATOM 1433 C CA . ILE A 1 186 ? -4.850 14.518 -12.184 1.00 90.56 186 ILE A CA 1
ATOM 1434 C C . ILE A 1 186 ? -4.670 15.336 -10.897 1.00 90.56 186 ILE A C 1
ATOM 1436 O O . ILE A 1 186 ? -5.476 15.218 -9.979 1.00 90.56 186 ILE A O 1
ATOM 1440 N N . LEU A 1 187 ? -3.648 16.197 -10.833 1.00 90.69 187 LEU A N 1
ATOM 1441 C CA . LEU A 1 187 ? -3.336 17.011 -9.657 1.00 90.69 187 LEU A CA 1
ATOM 1442 C C . LEU A 1 187 ? -4.445 18.032 -9.315 1.00 90.69 187 LEU A C 1
ATOM 1444 O O . LEU A 1 187 ? -4.967 17.968 -8.199 1.00 90.69 187 LEU A O 1
ATOM 1448 N N . PRO A 1 188 ? -4.854 18.955 -10.213 1.00 92.94 188 PRO A N 1
ATOM 1449 C CA . PRO A 1 188 ? -5.947 19.885 -9.926 1.00 92.94 188 PRO A CA 1
ATOM 1450 C C . PRO A 1 188 ? -7.283 19.168 -9.696 1.00 92.94 188 PRO A C 1
ATOM 1452 O O . PRO A 1 188 ? -8.050 19.576 -8.822 1.00 92.94 188 PRO A O 1
ATOM 1455 N N . LEU A 1 189 ? -7.549 18.073 -10.418 1.00 94.50 189 LEU A N 1
ATOM 1456 C CA . LEU A 1 189 ? -8.746 17.260 -10.195 1.00 94.50 189 LEU A CA 1
ATOM 1457 C C . LEU A 1 189 ? -8.745 16.616 -8.801 1.00 94.50 189 LEU A C 1
ATOM 1459 O O . LEU A 1 189 ? -9.783 16.586 -8.141 1.00 94.50 189 LEU A O 1
ATOM 1463 N N . ALA A 1 190 ? -7.596 16.130 -8.324 1.00 93.00 190 ALA A N 1
ATOM 1464 C CA . ALA A 1 190 ? -7.471 15.537 -6.997 1.00 93.00 190 ALA A CA 1
ATOM 1465 C C . ALA A 1 190 ? -7.686 16.583 -5.896 1.00 93.00 190 ALA A C 1
ATOM 1467 O O . ALA A 1 190 ? -8.415 16.320 -4.940 1.00 93.00 190 ALA A O 1
ATOM 1468 N N . LEU A 1 191 ? -7.131 17.791 -6.054 1.00 94.06 191 LEU A N 1
ATOM 1469 C CA . LEU A 1 191 ? -7.377 18.905 -5.131 1.00 94.06 191 LEU A CA 1
ATOM 1470 C C . LEU A 1 191 ? -8.863 19.279 -5.078 1.00 94.06 191 LEU A C 1
ATOM 1472 O O . LEU A 1 191 ? -9.404 19.489 -3.992 1.00 94.06 191 LEU A O 1
ATOM 1476 N N . LEU A 1 192 ? -9.541 19.307 -6.229 1.00 94.75 192 LEU A N 1
ATOM 1477 C CA . LEU A 1 192 ? -10.980 19.549 -6.300 1.00 94.75 192 LEU A CA 1
ATOM 1478 C C . LEU A 1 192 ? -11.776 18.439 -5.598 1.00 94.75 192 LEU A C 1
ATOM 1480 O O . LEU A 1 192 ? -12.668 18.737 -4.805 1.00 94.75 192 LEU A O 1
ATOM 1484 N N . ALA A 1 193 ? -11.446 17.170 -5.848 1.00 93.81 193 ALA A N 1
ATOM 1485 C CA . ALA A 1 193 ? -12.105 16.031 -5.213 1.00 93.81 193 ALA A CA 1
ATOM 1486 C C . ALA A 1 193 ? -11.958 16.074 -3.682 1.00 93.81 193 ALA A C 1
ATOM 1488 O O . ALA A 1 193 ? -12.947 15.930 -2.962 1.00 93.81 193 ALA A O 1
ATOM 1489 N N . VAL A 1 194 ? -10.751 16.356 -3.179 1.00 92.75 194 VAL A N 1
ATOM 1490 C CA . VAL A 1 194 ? -10.492 16.533 -1.741 1.00 92.75 194 VAL A CA 1
ATOM 1491 C C . VAL A 1 194 ? -11.278 17.722 -1.184 1.00 92.75 194 VAL A C 1
ATOM 1493 O O . VAL A 1 194 ? -11.910 17.593 -0.136 1.00 92.75 194 VAL A O 1
ATOM 1496 N N . ALA A 1 195 ? -11.314 18.856 -1.889 1.00 93.12 195 ALA A N 1
ATOM 1497 C CA . ALA A 1 195 ? -12.097 20.017 -1.472 1.00 93.12 195 ALA A CA 1
ATOM 1498 C C . ALA A 1 195 ? -13.593 19.684 -1.354 1.00 93.12 195 ALA A C 1
ATOM 1500 O O . ALA A 1 195 ? -14.215 20.016 -0.347 1.00 93.12 195 ALA A O 1
ATOM 1501 N N . VAL A 1 196 ? -14.166 18.969 -2.329 1.00 93.56 196 VAL A N 1
ATOM 1502 C CA . VAL A 1 196 ? -15.563 18.506 -2.281 1.00 93.56 196 VAL A CA 1
ATOM 1503 C C . VAL A 1 196 ? -15.793 17.589 -1.078 1.00 93.56 196 VAL A C 1
ATOM 1505 O O . VAL A 1 196 ? -16.761 17.785 -0.342 1.00 93.56 196 VAL A O 1
ATOM 1508 N N . ILE A 1 197 ? -14.902 16.627 -0.829 1.00 92.38 197 ILE A N 1
ATOM 1509 C CA . ILE A 1 197 ? -14.988 15.682 0.298 1.00 92.38 197 ILE A CA 1
ATOM 1510 C C . ILE A 1 197 ? -14.959 16.416 1.649 1.00 92.38 197 ILE A C 1
ATOM 1512 O O . ILE A 1 197 ? -15.771 16.112 2.529 1.00 92.38 197 ILE A O 1
ATOM 1516 N N . LEU A 1 198 ? -14.076 17.405 1.810 1.00 91.00 198 LEU A N 1
ATOM 1517 C CA . LEU A 1 198 ? -13.946 18.178 3.048 1.00 91.00 198 LEU A CA 1
ATOM 1518 C C . LEU A 1 198 ? -15.112 19.158 3.246 1.00 91.00 198 LEU A C 1
ATOM 1520 O O . LEU A 1 198 ? -15.682 19.222 4.336 1.00 91.00 198 LEU A O 1
ATOM 1524 N N . LEU A 1 199 ? -15.534 19.872 2.196 1.00 91.62 199 LEU A N 1
ATOM 1525 C CA . LEU A 1 199 ? -16.663 20.813 2.260 1.00 91.62 199 LEU A CA 1
ATOM 1526 C C . LEU A 1 199 ? -17.985 20.104 2.569 1.00 91.62 199 LEU A C 1
ATOM 1528 O O . LEU A 1 199 ? -18.793 20.595 3.355 1.00 91.62 199 LEU A O 1
ATOM 1532 N N . THR A 1 200 ? -18.190 18.912 2.008 1.00 89.56 200 THR A N 1
ATOM 1533 C CA . THR A 1 200 ? -19.362 18.070 2.302 1.00 89.56 200 THR A CA 1
ATOM 1534 C C . THR A 1 200 ? -19.248 17.334 3.644 1.00 89.56 200 THR A C 1
ATOM 1536 O O . THR A 1 200 ? -20.188 16.645 4.064 1.00 89.56 200 THR A O 1
ATOM 1539 N N . ARG A 1 201 ? -18.124 17.491 4.363 1.00 85.56 201 ARG A N 1
ATOM 1540 C CA . ARG A 1 201 ? -17.794 16.801 5.621 1.00 85.56 201 ARG A CA 1
ATOM 1541 C C . ARG A 1 201 ? -17.942 15.282 5.505 1.00 85.56 201 ARG A C 1
ATOM 1543 O O . ARG A 1 201 ? -18.489 14.637 6.408 1.00 85.56 201 ARG A O 1
ATOM 1550 N N . CYS A 1 202 ? -17.563 14.717 4.358 1.00 85.06 202 CYS A N 1
ATOM 1551 C CA . CYS A 1 202 ? -17.476 13.267 4.187 1.00 85.06 202 CYS A CA 1
ATOM 1552 C C . CYS A 1 202 ? -16.444 12.687 5.156 1.00 85.06 202 CYS A C 1
ATOM 1554 O O . CYS A 1 202 ? -16.734 11.691 5.812 1.00 85.06 202 CYS A O 1
ATOM 1556 N N . ILE A 1 203 ? -15.315 13.383 5.290 1.00 83.88 203 ILE A N 1
ATOM 1557 C CA . ILE A 1 203 ? -14.199 13.090 6.192 1.00 83.88 203 ILE A CA 1
ATOM 1558 C C . ILE A 1 203 ? -13.887 14.378 6.964 1.00 83.88 203 ILE A C 1
ATOM 1560 O O . ILE A 1 203 ? -14.017 15.473 6.404 1.00 83.88 203 ILE A O 1
ATOM 1564 N N . ASP A 1 204 ? -13.529 14.261 8.241 1.00 83.06 204 ASP A N 1
ATOM 1565 C CA . ASP A 1 204 ? -13.108 15.415 9.042 1.00 83.06 204 ASP A CA 1
ATOM 1566 C C . ASP A 1 204 ? -11.645 15.776 8.736 1.00 83.06 204 ASP A C 1
ATOM 1568 O O . ASP A 1 204 ? -10.847 14.915 8.373 1.00 83.06 204 ASP A O 1
ATOM 1572 N N . ALA A 1 205 ? -11.267 17.051 8.874 1.00 83.50 205 ALA A N 1
ATOM 1573 C CA . ALA A 1 205 ? -9.912 17.493 8.531 1.00 83.50 205 ALA A CA 1
ATOM 1574 C C . ALA A 1 205 ? -8.838 16.725 9.322 1.00 83.50 205 ALA A C 1
ATOM 1576 O O . ALA A 1 205 ? -7.868 16.261 8.732 1.00 83.50 205 ALA A O 1
ATOM 1577 N N . ASP A 1 206 ? -9.047 16.522 10.625 1.00 79.12 206 ASP A N 1
ATOM 1578 C CA . ASP A 1 206 ? -8.112 15.784 11.482 1.00 79.12 206 ASP A CA 1
ATOM 1579 C C . ASP A 1 206 ? -7.944 14.324 11.035 1.00 79.12 206 ASP A C 1
ATOM 1581 O O . ASP A 1 206 ? -6.831 13.800 11.021 1.00 79.12 206 ASP A O 1
ATOM 1585 N N . GLU A 1 207 ? -9.033 13.681 10.606 1.00 78.25 207 GLU A N 1
ATOM 1586 C CA . GLU A 1 207 ? -9.012 12.325 10.056 1.00 78.25 207 GLU A CA 1
ATOM 1587 C C . GLU A 1 207 ? -8.227 12.308 8.736 1.00 78.25 207 GLU A C 1
ATOM 1589 O O . GLU A 1 207 ? -7.302 11.517 8.584 1.00 78.25 207 GLU A O 1
ATOM 1594 N N . ALA A 1 208 ? -8.490 13.252 7.828 1.00 84.12 208 ALA A N 1
ATO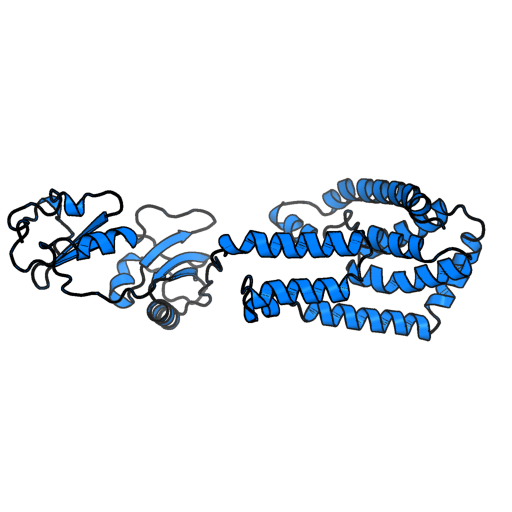M 1595 C CA . ALA A 1 208 ? -7.758 13.374 6.569 1.00 84.12 208 ALA A CA 1
ATOM 1596 C C . ALA A 1 208 ? -6.248 13.600 6.781 1.00 84.12 208 ALA A C 1
ATOM 1598 O O . ALA A 1 208 ? -5.436 12.949 6.127 1.00 84.12 208 ALA A O 1
ATOM 1599 N N . PHE A 1 209 ? -5.862 14.475 7.717 1.00 83.25 209 PHE A N 1
ATOM 1600 C CA . PHE A 1 209 ? -4.456 14.720 8.051 1.00 83.25 209 PHE A CA 1
ATOM 1601 C C . PHE A 1 209 ? -3.800 13.526 8.752 1.00 83.25 209 PHE A C 1
ATOM 1603 O O . PHE A 1 209 ? -2.627 13.260 8.499 1.00 83.25 209 PHE A O 1
ATOM 1610 N N . SER A 1 210 ? -4.533 12.774 9.579 1.00 79.31 210 SER A N 1
ATOM 1611 C CA . SER A 1 210 ? -4.001 11.565 10.226 1.00 79.31 210 SER A CA 1
ATOM 1612 C C . SER A 1 210 ? -3.660 10.442 9.242 1.00 79.31 210 SER A C 1
ATOM 1614 O O . SER A 1 210 ? -2.799 9.617 9.538 1.00 79.31 210 SER A O 1
ATOM 1616 N N . MET A 1 211 ? -4.279 10.443 8.057 1.00 79.25 211 MET A N 1
ATOM 1617 C CA . MET A 1 211 ? -3.989 9.489 6.982 1.00 79.25 211 MET A CA 1
ATOM 1618 C C . MET A 1 211 ? -2.739 9.867 6.170 1.00 79.25 211 MET A C 1
ATOM 1620 O O . MET A 1 211 ? -2.298 9.091 5.323 1.00 79.25 211 MET A O 1
ATOM 1624 N N . ILE A 1 212 ? -2.152 11.048 6.399 1.00 84.38 212 ILE A N 1
ATOM 1625 C CA . ILE A 1 212 ? -0.926 11.471 5.720 1.00 84.38 212 ILE A CA 1
ATOM 1626 C C . ILE A 1 212 ? 0.287 10.868 6.431 1.00 84.38 212 ILE A C 1
ATOM 1628 O O . ILE A 1 212 ? 0.692 11.291 7.515 1.00 84.38 212 ILE A O 1
ATOM 1632 N N . GLU A 1 213 ? 0.940 9.915 5.774 1.00 81.12 213 GLU A N 1
ATOM 1633 C CA . GLU A 1 213 ? 2.174 9.317 6.273 1.00 81.12 213 GLU A CA 1
ATOM 1634 C C . GLU A 1 213 ? 3.384 10.231 6.021 1.00 81.12 213 GLU A C 1
ATOM 1636 O O . GLU A 1 213 ? 4.047 10.167 4.983 1.00 81.12 213 GLU A O 1
ATOM 1641 N N . GLY A 1 214 ? 3.737 11.067 7.003 1.00 85.31 214 GLY A N 1
ATOM 1642 C CA . GLY A 1 214 ? 4.897 11.966 6.897 1.00 85.31 214 GLY A CA 1
ATOM 1643 C C . GLY A 1 214 ? 6.221 11.243 6.601 1.00 85.31 214 GLY A C 1
ATOM 1644 O O . GLY A 1 214 ? 7.073 11.772 5.888 1.00 85.31 214 GLY A O 1
ATOM 1645 N N . ARG A 1 215 ? 6.378 9.999 7.080 1.00 77.75 215 ARG A N 1
ATOM 1646 C CA . ARG A 1 215 ? 7.539 9.149 6.767 1.00 77.75 215 ARG A CA 1
ATOM 1647 C C . ARG A 1 215 ? 7.607 8.803 5.278 1.00 77.75 215 ARG A C 1
ATOM 1649 O O . ARG A 1 215 ? 8.695 8.847 4.713 1.00 77.75 215 ARG A O 1
ATOM 1656 N N . LEU A 1 216 ? 6.471 8.485 4.655 1.00 73.81 216 LEU A N 1
ATOM 1657 C CA . LEU A 1 216 ? 6.392 8.194 3.225 1.00 73.81 216 LEU A CA 1
ATOM 1658 C C . LEU A 1 216 ? 6.732 9.438 2.398 1.00 73.81 216 LEU A C 1
ATOM 1660 O O . LEU A 1 216 ? 7.522 9.346 1.464 1.00 73.81 216 LEU A O 1
ATOM 1664 N N . LEU A 1 217 ? 6.212 10.610 2.778 1.00 81.50 217 LEU A N 1
ATOM 1665 C CA . LEU A 1 217 ? 6.544 11.871 2.106 1.00 81.50 217 LEU A CA 1
ATOM 1666 C C . LEU A 1 217 ? 8.038 12.193 2.205 1.00 81.50 217 LEU A C 1
ATOM 1668 O O . LEU A 1 217 ? 8.674 12.465 1.190 1.00 81.50 217 LEU A O 1
ATOM 1672 N N . ALA A 1 218 ? 8.616 12.113 3.407 1.00 82.75 218 ALA A N 1
ATOM 1673 C CA . ALA A 1 218 ? 10.047 12.330 3.612 1.00 82.75 218 ALA A CA 1
ATOM 1674 C C . ALA A 1 218 ? 10.893 11.355 2.781 1.00 82.75 218 ALA A C 1
ATOM 1676 O O . ALA A 1 218 ? 11.902 11.750 2.201 1.00 82.75 218 ALA A O 1
ATOM 1677 N N . LEU A 1 219 ? 10.454 10.098 2.686 1.00 70.44 219 LEU A N 1
ATOM 1678 C CA . LEU A 1 219 ? 11.096 9.081 1.868 1.00 70.44 219 LEU A CA 1
ATOM 1679 C C . LEU A 1 219 ? 11.038 9.428 0.373 1.00 70.44 219 LEU A C 1
ATOM 1681 O O . LEU A 1 219 ? 12.068 9.362 -0.289 1.00 70.44 219 LEU A O 1
ATOM 1685 N N . ILE A 1 220 ? 9.881 9.855 -0.145 1.00 71.38 220 ILE A N 1
ATOM 1686 C CA . ILE A 1 220 ? 9.729 10.305 -1.539 1.00 71.38 220 ILE A CA 1
ATOM 1687 C C . ILE A 1 220 ? 10.670 11.483 -1.826 1.00 71.38 220 ILE A C 1
ATOM 1689 O O . ILE A 1 220 ? 11.424 11.433 -2.795 1.00 71.38 220 ILE A O 1
ATOM 1693 N N . PHE A 1 221 ? 10.696 12.509 -0.967 1.00 80.06 221 PHE A N 1
ATOM 1694 C CA . PHE A 1 221 ? 11.607 13.649 -1.131 1.00 80.06 221 PHE A CA 1
ATOM 1695 C C . PHE A 1 221 ? 13.081 13.231 -1.091 1.00 80.06 221 PHE A C 1
ATOM 1697 O O . PHE A 1 221 ? 13.863 13.665 -1.936 1.00 80.06 221 PHE A O 1
ATOM 1704 N N . ALA A 1 222 ? 13.467 12.372 -0.144 1.00 78.00 222 ALA A N 1
ATOM 1705 C CA . ALA A 1 222 ? 14.829 11.857 -0.044 1.00 78.00 222 ALA A CA 1
ATOM 1706 C C . ALA A 1 222 ? 15.236 11.086 -1.302 1.00 78.00 222 ALA A C 1
ATOM 1708 O O . ALA A 1 222 ? 16.323 11.300 -1.832 1.00 78.00 222 ALA A O 1
ATOM 1709 N N . MET A 1 223 ? 14.348 10.237 -1.815 1.00 68.81 223 MET A N 1
ATOM 1710 C CA . MET A 1 223 ? 14.592 9.492 -3.042 1.00 68.81 223 MET A CA 1
ATOM 1711 C C . MET A 1 223 ? 14.731 10.431 -4.245 1.00 68.81 223 MET A C 1
ATOM 1713 O O . MET A 1 223 ? 15.663 10.253 -5.023 1.00 68.81 223 MET A O 1
ATOM 1717 N N . LEU A 1 224 ? 13.875 11.452 -4.390 1.00 74.75 224 LEU A N 1
ATOM 1718 C CA . LEU A 1 224 ? 13.986 12.435 -5.479 1.00 74.75 224 LEU A CA 1
ATOM 1719 C C . LEU A 1 224 ? 15.327 13.185 -5.433 1.00 74.75 224 LEU A C 1
ATOM 1721 O O . LEU A 1 224 ? 15.954 13.377 -6.473 1.00 74.75 224 LEU A O 1
ATOM 1725 N N . MET A 1 225 ? 15.804 13.547 -4.235 1.00 82.81 225 MET A N 1
ATOM 1726 C CA . MET A 1 225 ? 17.135 14.142 -4.055 1.00 82.81 225 MET A CA 1
ATOM 1727 C C . MET A 1 225 ? 18.262 13.177 -4.440 1.00 82.81 225 MET A C 1
ATOM 1729 O O . MET A 1 225 ? 19.226 13.597 -5.075 1.00 82.81 225 MET A O 1
ATOM 1733 N N . VAL A 1 226 ? 18.151 11.890 -4.092 1.00 78.75 226 VAL A N 1
ATOM 1734 C CA . VAL A 1 226 ? 19.125 10.863 -4.500 1.00 78.75 226 VAL A CA 1
ATOM 1735 C C . VAL A 1 226 ? 19.136 10.696 -6.018 1.00 78.75 226 VAL A C 1
ATOM 1737 O O . VAL A 1 226 ? 20.213 10.681 -6.605 1.00 78.75 226 VAL A O 1
ATOM 1740 N N . GLY A 1 227 ? 17.966 10.624 -6.660 1.00 73.00 227 GLY A N 1
ATOM 1741 C CA . GLY A 1 227 ? 17.846 10.546 -8.118 1.00 73.00 227 GLY A CA 1
ATOM 1742 C C . GLY A 1 227 ? 18.520 11.732 -8.811 1.00 73.00 227 GLY A C 1
ATOM 1743 O O . GLY A 1 227 ? 19.387 11.532 -9.659 1.00 73.00 227 GLY A O 1
ATOM 1744 N N . ALA A 1 228 ? 18.213 12.956 -8.369 1.00 78.75 228 ALA A N 1
ATOM 1745 C CA . ALA A 1 228 ? 18.848 14.171 -8.880 1.00 78.75 228 ALA A CA 1
ATOM 1746 C C . ALA A 1 228 ? 20.367 14.204 -8.616 1.00 78.75 228 ALA A C 1
ATOM 1748 O O . ALA A 1 228 ? 21.140 14.644 -9.464 1.00 78.75 228 ALA A O 1
ATOM 1749 N N . GLY A 1 229 ? 20.823 13.706 -7.461 1.00 84.25 229 GLY A N 1
ATOM 1750 C CA . GLY A 1 229 ? 22.249 13.594 -7.139 1.00 84.25 229 GLY A CA 1
ATOM 1751 C C . GLY A 1 229 ? 22.990 12.571 -8.009 1.00 84.25 229 GLY A C 1
ATOM 1752 O O . GLY A 1 229 ? 24.126 12.811 -8.422 1.00 84.25 229 GLY A O 1
ATOM 1753 N N . LEU A 1 230 ? 22.357 11.441 -8.336 1.00 79.69 230 LEU A N 1
ATOM 1754 C CA . LEU A 1 230 ? 22.905 10.438 -9.255 1.00 79.69 230 LEU A CA 1
ATOM 1755 C C . LEU A 1 230 ? 23.010 10.972 -10.687 1.00 79.69 230 LEU A C 1
ATOM 1757 O O . LEU A 1 230 ? 23.990 10.684 -11.374 1.00 79.69 230 LEU A O 1
ATOM 1761 N N . GLU A 1 231 ? 22.033 11.767 -11.119 1.00 76.31 231 GLU A N 1
ATOM 1762 C CA . GLU A 1 231 ? 22.062 12.451 -12.412 1.00 76.31 231 GLU A CA 1
ATOM 1763 C C . GLU A 1 231 ? 23.176 13.507 -12.451 1.00 76.31 231 GLU A C 1
ATOM 1765 O O . GLU A 1 231 ? 24.056 13.445 -13.307 1.00 76.31 231 GLU A O 1
ATOM 1770 N N . GLN A 1 232 ? 23.220 14.415 -11.469 1.00 85.50 232 GLN A N 1
ATOM 1771 C CA . GLN A 1 232 ? 24.205 15.502 -11.423 1.00 85.50 232 GLN A CA 1
ATOM 1772 C C . GLN A 1 232 ? 25.650 15.011 -11.226 1.00 85.50 232 GLN A C 1
ATOM 1774 O O . GLN A 1 232 ? 26.589 15.662 -11.677 1.00 85.50 232 GLN A O 1
ATOM 1779 N N . SER A 1 233 ? 25.846 13.862 -10.573 1.00 89.50 233 SER A N 1
ATOM 1780 C CA . SER A 1 233 ? 27.169 13.232 -10.437 1.00 89.50 233 SER A CA 1
ATOM 1781 C C . SER A 1 233 ? 27.653 12.518 -11.706 1.00 89.50 233 SER A C 1
ATOM 1783 O O . SER A 1 233 ? 28.783 12.036 -11.720 1.00 89.50 233 SER A O 1
ATOM 1785 N N . GLY A 1 234 ? 26.821 12.411 -12.749 1.00 84.25 234 GLY A N 1
ATOM 1786 C CA . GLY A 1 234 ? 27.133 11.660 -13.971 1.00 84.25 234 GLY A CA 1
ATOM 1787 C C . GLY A 1 234 ? 27.050 10.138 -13.804 1.00 84.25 234 GLY A C 1
ATOM 1788 O O . GLY A 1 234 ? 27.368 9.394 -14.728 1.00 84.25 234 GLY A O 1
ATOM 1789 N N . SER A 1 235 ? 26.593 9.644 -12.647 1.00 85.00 235 SER A N 1
ATOM 1790 C CA . SER A 1 235 ? 26.483 8.203 -12.379 1.00 85.00 235 SER A CA 1
ATOM 1791 C C . SER A 1 235 ? 25.490 7.529 -13.327 1.00 85.00 235 SER A C 1
ATOM 1793 O O . SER A 1 235 ? 25.741 6.429 -13.816 1.00 85.00 235 SER A O 1
ATOM 1795 N N . VAL A 1 236 ? 24.374 8.207 -13.620 1.00 81.69 236 VAL A N 1
ATOM 1796 C CA . VAL A 1 236 ? 23.373 7.730 -14.587 1.00 81.69 236 VAL A CA 1
ATOM 1797 C C . VAL A 1 236 ? 23.980 7.612 -15.988 1.00 81.69 236 VAL A C 1
ATOM 1799 O O . VAL A 1 236 ? 23.804 6.588 -16.640 1.00 81.69 236 VAL A O 1
ATOM 1802 N N . GLU A 1 237 ? 24.744 8.612 -16.429 1.00 83.06 237 GLU A N 1
ATOM 1803 C CA . GLU A 1 237 ? 25.388 8.630 -17.748 1.00 83.06 237 GLU A CA 1
ATOM 1804 C C . GLU A 1 237 ? 26.454 7.530 -17.890 1.00 83.06 237 GLU A C 1
ATOM 1806 O O . GLU A 1 237 ? 26.528 6.859 -18.920 1.00 83.06 237 GLU A O 1
ATOM 1811 N N . LEU A 1 238 ? 27.223 7.259 -16.831 1.00 87.56 238 LEU A N 1
ATOM 1812 C CA . LEU A 1 238 ? 28.170 6.138 -16.796 1.00 87.56 238 LEU A CA 1
ATOM 1813 C C . LEU A 1 238 ? 27.474 4.778 -16.947 1.00 87.56 238 LEU A C 1
ATOM 1815 O O . LEU A 1 238 ? 27.962 3.909 -17.666 1.00 87.56 238 LEU A O 1
ATOM 1819 N N . ILE A 1 239 ? 26.329 4.584 -16.287 1.00 84.50 239 ILE A N 1
ATOM 1820 C CA . ILE A 1 239 ? 25.552 3.342 -16.400 1.00 84.50 239 ILE A CA 1
ATOM 1821 C C . ILE A 1 239 ? 24.969 3.205 -17.810 1.00 84.50 239 ILE A C 1
ATOM 1823 O O . ILE A 1 239 ? 25.089 2.145 -18.425 1.00 84.50 239 ILE A O 1
ATOM 1827 N N . VAL A 1 240 ? 24.358 4.272 -18.331 1.00 84.56 240 VAL A N 1
ATOM 1828 C CA . VAL A 1 240 ? 23.740 4.278 -19.663 1.00 84.56 240 VAL A CA 1
ATOM 1829 C C . VAL A 1 240 ? 24.783 4.013 -20.744 1.00 84.56 240 VAL A C 1
ATOM 1831 O O . VAL A 1 240 ? 24.590 3.093 -21.527 1.00 84.56 240 VAL A O 1
ATOM 1834 N N . SER A 1 241 ? 25.921 4.712 -20.733 1.00 85.81 241 SER A N 1
ATOM 1835 C CA . SER A 1 241 ? 26.995 4.525 -21.726 1.00 85.81 241 SER A CA 1
ATOM 1836 C C . SER A 1 241 ? 27.619 3.125 -21.709 1.00 85.81 241 SER A C 1
ATOM 1838 O O . SER A 1 241 ? 28.109 2.653 -22.734 1.00 85.81 241 SER A O 1
ATOM 1840 N N . TYR A 1 242 ? 27.580 2.425 -20.571 1.00 88.31 242 TYR A N 1
ATOM 1841 C CA . TYR A 1 242 ? 28.006 1.029 -20.496 1.00 88.31 242 TYR A CA 1
ATOM 1842 C C . TYR A 1 242 ? 26.969 0.063 -21.088 1.00 88.31 242 TYR A C 1
ATOM 1844 O O . TYR A 1 242 ? 27.340 -0.939 -21.695 1.00 88.31 242 TYR A O 1
ATOM 1852 N N . ILE A 1 243 ? 25.675 0.338 -20.902 1.00 86.06 243 ILE A N 1
ATOM 1853 C CA . ILE A 1 243 ? 24.574 -0.554 -21.300 1.00 86.06 243 ILE A CA 1
ATOM 1854 C C . ILE A 1 243 ? 24.153 -0.330 -22.759 1.00 86.06 243 ILE A C 1
ATOM 1856 O O . ILE A 1 243 ? 23.856 -1.294 -23.466 1.00 86.06 243 ILE A O 1
ATOM 1860 N N . GLU A 1 244 ? 24.138 0.923 -23.213 1.00 88.06 244 GLU A N 1
ATOM 1861 C CA . GLU A 1 244 ? 23.684 1.351 -24.538 1.00 88.06 244 GLU A CA 1
ATOM 1862 C C . GLU A 1 244 ? 24.278 0.510 -25.682 1.00 88.06 244 GLU A C 1
ATOM 1864 O O . GLU A 1 244 ? 23.490 0.022 -26.493 1.00 88.06 244 GLU A O 1
ATOM 1869 N N . PRO A 1 245 ? 25.594 0.205 -25.741 1.00 89.75 245 PRO A N 1
ATOM 1870 C CA . PRO A 1 245 ? 26.167 -0.555 -26.855 1.00 89.75 245 PRO A CA 1
ATOM 1871 C C . PRO A 1 245 ? 25.603 -1.973 -27.003 1.00 89.75 245 PRO A C 1
ATOM 1873 O O . PRO A 1 245 ? 25.622 -2.530 -28.098 1.00 89.75 245 PRO A O 1
ATOM 1876 N N . TYR A 1 246 ? 25.106 -2.568 -25.914 1.00 88.88 246 TYR A N 1
ATOM 1877 C CA . TYR A 1 246 ? 24.517 -3.909 -25.923 1.00 88.88 246 TYR A CA 1
ATOM 1878 C C . TYR A 1 246 ? 23.038 -3.909 -26.325 1.00 88.88 246 TYR A C 1
ATOM 1880 O O . TYR A 1 246 ? 22.513 -4.945 -26.730 1.00 88.88 246 TYR A O 1
ATOM 1888 N N . LEU A 1 247 ? 22.363 -2.765 -26.192 1.00 89.62 247 LEU A N 1
ATOM 1889 C CA . LEU A 1 247 ? 20.945 -2.594 -26.517 1.00 89.62 247 LEU A CA 1
ATOM 1890 C C . LEU A 1 247 ? 20.722 -1.818 -27.820 1.00 89.62 247 LEU A C 1
ATOM 1892 O O . LEU A 1 247 ? 19.619 -1.850 -28.365 1.00 89.62 247 LEU A O 1
ATOM 1896 N N . ALA A 1 248 ? 21.750 -1.150 -28.342 1.00 87.06 248 ALA A N 1
ATOM 1897 C CA . ALA A 1 248 ? 21.696 -0.423 -29.598 1.00 87.06 248 ALA A CA 1
ATOM 1898 C C . ALA A 1 248 ? 21.282 -1.352 -30.753 1.00 87.06 248 ALA A C 1
ATOM 1900 O O . ALA A 1 248 ? 21.912 -2.376 -31.019 1.00 87.06 248 ALA A O 1
ATOM 1901 N N . GLY A 1 249 ? 20.191 -0.999 -31.439 1.00 85.12 249 GLY A N 1
ATOM 1902 C CA . GLY A 1 249 ? 19.622 -1.794 -32.534 1.00 85.12 249 GLY A CA 1
ATOM 1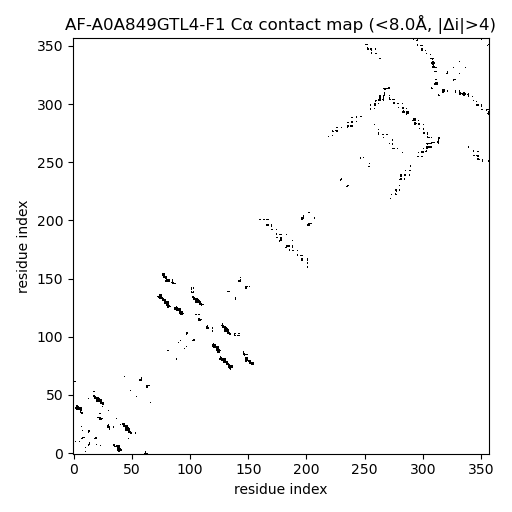903 C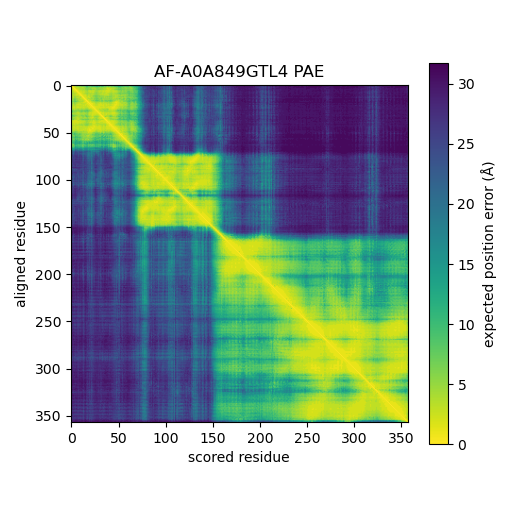 C . GLY A 1 249 ? 18.827 -3.033 -32.098 1.00 85.12 249 GLY A C 1
ATOM 1904 O O . GLY A 1 249 ? 18.330 -3.763 -32.958 1.00 85.12 249 GLY A O 1
ATOM 1905 N N . ALA A 1 250 ? 18.672 -3.281 -30.793 1.00 89.81 250 ALA A N 1
ATOM 1906 C CA . ALA A 1 250 ? 17.819 -4.354 -30.300 1.00 89.81 250 ALA A CA 1
ATOM 1907 C C . ALA A 1 250 ? 16.328 -4.026 -30.528 1.00 89.81 250 ALA A C 1
ATOM 1909 O O . ALA A 1 250 ? 15.929 -2.860 -30.469 1.00 89.81 250 ALA A O 1
ATOM 1910 N N . PRO A 1 251 ? 15.464 -5.037 -30.741 1.00 90.38 251 PRO A N 1
ATOM 1911 C CA . PRO A 1 251 ? 14.023 -4.822 -30.794 1.00 90.38 251 PRO A CA 1
ATOM 1912 C C . PRO A 1 251 ? 13.518 -4.187 -29.489 1.00 90.38 251 PRO A C 1
ATOM 1914 O O . PRO A 1 251 ? 13.975 -4.597 -28.416 1.00 90.38 251 PRO A O 1
ATOM 1917 N N . PRO A 1 252 ? 12.521 -3.284 -29.521 1.00 88.81 252 PRO A N 1
ATOM 1918 C CA . PRO A 1 252 ? 12.054 -2.609 -28.309 1.00 88.81 252 PRO A CA 1
ATOM 1919 C C . PRO A 1 252 ? 11.572 -3.549 -27.198 1.00 88.81 252 PRO A C 1
ATOM 1921 O O . PRO A 1 252 ? 11.744 -3.260 -26.017 1.00 88.81 252 PRO A O 1
ATOM 1924 N N . PHE A 1 253 ? 11.048 -4.720 -27.575 1.00 92.00 253 PHE A N 1
ATOM 1925 C CA . PHE A 1 253 ? 10.736 -5.810 -26.649 1.00 92.00 253 PHE A CA 1
ATOM 1926 C C . PHE A 1 253 ? 11.927 -6.170 -25.746 1.00 92.00 253 PHE A C 1
ATOM 1928 O O . PHE A 1 253 ? 11.763 -6.324 -24.539 1.00 92.00 253 PHE A O 1
ATOM 1935 N N . VAL A 1 254 ? 13.129 -6.292 -26.320 1.00 92.31 254 VAL A N 1
ATOM 1936 C CA . VAL A 1 254 ? 14.351 -6.684 -25.600 1.00 92.31 254 VAL A CA 1
ATOM 1937 C C . VAL A 1 254 ? 14.809 -5.566 -24.669 1.00 92.31 254 VAL A C 1
ATOM 1939 O O . VAL A 1 254 ? 15.168 -5.838 -23.525 1.00 92.31 254 VAL A O 1
ATOM 1942 N N . VAL A 1 255 ? 14.746 -4.312 -25.123 1.00 92.19 255 VAL A N 1
ATOM 1943 C CA . VAL A 1 255 ? 15.072 -3.133 -24.303 1.00 92.19 255 VAL A CA 1
ATOM 1944 C C . VAL A 1 255 ? 14.158 -3.067 -23.076 1.00 92.19 255 VAL A C 1
ATOM 1946 O O . VAL A 1 255 ? 14.636 -2.996 -21.942 1.00 92.19 255 VAL A O 1
ATOM 1949 N N . ILE A 1 256 ? 12.846 -3.190 -23.290 1.00 93.81 256 ILE A N 1
ATOM 1950 C CA . ILE A 1 256 ? 11.842 -3.177 -22.222 1.00 93.81 256 ILE A CA 1
ATOM 1951 C C . ILE A 1 256 ? 12.022 -4.369 -21.281 1.00 93.81 256 ILE A C 1
ATOM 1953 O O . ILE A 1 256 ? 12.017 -4.189 -20.067 1.00 93.81 256 ILE A O 1
ATOM 1957 N N . LEU A 1 257 ? 12.229 -5.580 -21.809 1.00 94.56 257 LEU A N 1
ATOM 1958 C CA . LEU A 1 257 ? 12.470 -6.774 -20.992 1.00 94.56 257 LEU A CA 1
ATOM 1959 C C . LEU A 1 257 ? 13.703 -6.618 -20.099 1.00 94.56 257 LEU A C 1
ATOM 1961 O O . LEU A 1 257 ? 13.667 -6.999 -18.933 1.00 94.56 257 LEU A O 1
ATOM 1965 N N . SER A 1 258 ? 14.770 -6.018 -20.622 1.00 91.88 258 SER A N 1
ATOM 1966 C CA . SER A 1 258 ? 16.017 -5.819 -19.881 1.00 91.88 258 SER A CA 1
ATOM 1967 C C . SER A 1 258 ? 15.814 -4.882 -18.689 1.00 91.88 258 SER A C 1
ATOM 1969 O O . SER A 1 258 ? 16.201 -5.214 -17.567 1.00 91.88 258 SER A O 1
ATOM 1971 N N . ILE A 1 259 ? 15.138 -3.747 -18.905 1.00 92.44 259 ILE A N 1
ATOM 1972 C CA . ILE A 1 259 ? 14.787 -2.813 -17.825 1.00 92.44 259 ILE A CA 1
ATOM 1973 C C . ILE A 1 259 ? 13.813 -3.457 -16.839 1.00 92.44 259 ILE A C 1
ATOM 1975 O O . ILE A 1 259 ? 13.998 -3.322 -15.631 1.00 92.44 259 ILE A O 1
ATOM 1979 N N . TYR A 1 260 ? 12.797 -4.171 -17.330 1.00 94.81 260 TYR A N 1
ATOM 1980 C CA . TYR A 1 260 ? 11.806 -4.821 -16.478 1.00 94.81 260 TYR A CA 1
ATOM 1981 C C . TYR A 1 260 ? 12.468 -5.823 -15.530 1.00 94.81 260 TYR A C 1
ATOM 1983 O O . TYR A 1 260 ? 12.201 -5.809 -14.331 1.00 94.81 260 TYR A O 1
ATOM 1991 N N . LEU A 1 261 ? 13.347 -6.687 -16.045 1.00 92.44 261 LEU A N 1
ATOM 1992 C CA . LEU A 1 261 ? 14.036 -7.692 -15.236 1.00 92.44 261 LEU A CA 1
ATOM 1993 C C . LEU A 1 261 ? 14.965 -7.052 -14.201 1.00 92.44 261 LEU A C 1
ATOM 1995 O O . LEU A 1 261 ? 14.981 -7.494 -13.054 1.00 92.44 261 LEU A O 1
ATOM 1999 N N . LEU A 1 262 ? 15.688 -5.991 -14.575 1.00 90.06 262 LEU A N 1
ATOM 2000 C CA . LEU A 1 262 ? 16.521 -5.232 -13.642 1.00 90.06 262 LEU A CA 1
ATOM 2001 C C . LEU A 1 262 ? 15.680 -4.612 -12.517 1.00 90.06 262 LEU A C 1
ATOM 2003 O O . LEU A 1 262 ? 16.006 -4.765 -11.340 1.00 90.06 262 LEU A O 1
ATOM 2007 N N . ALA A 1 263 ? 14.584 -3.944 -12.875 1.00 91.31 263 ALA A N 1
ATOM 2008 C CA . ALA A 1 263 ? 13.673 -3.320 -11.925 1.00 91.31 263 ALA A CA 1
ATOM 2009 C C . ALA A 1 263 ? 13.016 -4.349 -11.001 1.00 91.31 263 ALA A C 1
ATOM 2011 O O . ALA A 1 263 ? 13.047 -4.174 -9.787 1.00 91.31 263 ALA A O 1
ATOM 2012 N N . SER A 1 264 ? 12.499 -5.447 -11.554 1.00 91.31 264 SER A N 1
ATOM 2013 C CA . SER A 1 264 ? 11.891 -6.531 -10.780 1.00 91.31 264 SER A CA 1
ATOM 2014 C C . SER A 1 264 ? 12.900 -7.148 -9.808 1.00 91.31 264 SER A C 1
ATOM 2016 O O . SER A 1 264 ? 12.586 -7.297 -8.633 1.00 91.31 264 SER A O 1
ATOM 2018 N N . ALA A 1 265 ? 14.138 -7.416 -10.241 1.00 88.56 265 ALA A N 1
ATOM 2019 C CA . ALA A 1 265 ? 15.180 -7.951 -9.364 1.00 88.56 265 ALA A CA 1
ATOM 2020 C C . ALA A 1 265 ? 15.531 -7.000 -8.207 1.00 88.56 265 ALA A C 1
ATOM 2022 O O . ALA A 1 265 ? 15.680 -7.440 -7.067 1.00 88.56 265 ALA A O 1
ATOM 2023 N N . LEU A 1 266 ? 15.634 -5.695 -8.479 1.00 86.88 266 LEU A N 1
ATOM 2024 C CA . LEU A 1 266 ? 15.894 -4.695 -7.442 1.00 86.88 266 LEU A CA 1
ATOM 2025 C C . LEU A 1 266 ? 14.722 -4.574 -6.462 1.00 86.88 266 LEU A C 1
ATOM 2027 O O . LEU A 1 266 ? 14.953 -4.489 -5.256 1.00 86.88 266 LEU A O 1
ATOM 2031 N N . THR A 1 267 ? 13.483 -4.638 -6.951 1.00 88.44 267 THR A N 1
ATOM 2032 C CA . THR A 1 267 ? 12.265 -4.509 -6.131 1.00 88.44 267 THR A CA 1
ATOM 2033 C C . THR A 1 267 ? 12.088 -5.661 -5.138 1.00 88.44 267 THR A C 1
ATOM 2035 O O . THR A 1 267 ? 11.473 -5.500 -4.090 1.00 88.44 267 THR A O 1
ATOM 2038 N N . GLU A 1 268 ? 12.686 -6.824 -5.398 1.00 85.44 268 GLU A N 1
ATOM 2039 C CA . GLU A 1 268 ? 12.691 -7.930 -4.431 1.00 85.44 268 GLU A CA 1
ATOM 2040 C C . GLU A 1 268 ? 13.623 -7.680 -3.228 1.00 85.44 268 GLU A C 1
ATOM 2042 O O . GLU A 1 268 ? 13.573 -8.406 -2.235 1.00 85.44 268 GLU A O 1
ATOM 2047 N N . THR A 1 269 ? 14.485 -6.661 -3.295 1.00 78.06 269 THR A N 1
ATOM 2048 C CA . THR A 1 269 ? 15.470 -6.343 -2.243 1.00 78.06 269 THR A CA 1
ATOM 2049 C C . THR A 1 269 ? 15.315 -4.941 -1.660 1.00 78.06 269 THR A C 1
ATOM 2051 O O . THR A 1 269 ? 15.722 -4.695 -0.524 1.00 78.06 269 THR A O 1
ATOM 2054 N N . VAL A 1 270 ? 14.715 -4.026 -2.417 1.00 80.44 270 VAL A N 1
ATOM 2055 C CA . VAL A 1 270 ? 14.532 -2.615 -2.078 1.00 80.44 270 VAL A CA 1
ATOM 2056 C C . VAL A 1 270 ? 13.050 -2.267 -2.217 1.00 80.44 270 VAL A C 1
ATOM 2058 O O . VAL A 1 270 ? 12.326 -2.905 -2.968 1.00 80.44 270 VAL A O 1
ATOM 2061 N N . THR A 1 271 ? 12.574 -1.242 -1.510 1.00 81.69 271 THR A N 1
ATOM 2062 C CA . THR A 1 271 ? 11.173 -0.814 -1.609 1.00 81.69 271 THR A CA 1
ATOM 2063 C C . THR A 1 271 ? 10.810 -0.362 -3.030 1.00 81.69 271 THR A C 1
ATOM 2065 O O . THR A 1 271 ? 11.595 0.323 -3.689 1.00 81.69 271 THR A O 1
ATOM 2068 N N . ASN A 1 272 ? 9.584 -0.665 -3.471 1.00 85.88 272 ASN A N 1
ATOM 2069 C CA . ASN A 1 272 ? 9.066 -0.306 -4.802 1.00 85.88 272 ASN A CA 1
ATOM 2070 C C . ASN A 1 272 ? 9.309 1.173 -5.156 1.00 85.88 272 ASN A C 1
ATOM 2072 O O . ASN A 1 272 ? 9.727 1.505 -6.264 1.00 85.88 272 ASN A O 1
ATOM 2076 N N . ASN A 1 273 ? 9.107 2.068 -4.183 1.00 79.31 273 ASN A N 1
ATOM 2077 C CA . ASN A 1 273 ? 9.306 3.506 -4.366 1.00 79.31 273 ASN A CA 1
ATOM 2078 C C . ASN A 1 273 ? 10.777 3.862 -4.632 1.00 79.31 273 ASN A C 1
ATOM 2080 O O . ASN A 1 273 ? 11.050 4.711 -5.475 1.00 79.31 273 ASN A O 1
ATOM 2084 N N . ALA A 1 274 ? 11.730 3.207 -3.959 1.00 78.19 274 ALA A N 1
ATOM 2085 C CA . ALA A 1 274 ? 13.159 3.445 -4.188 1.00 78.19 274 ALA A CA 1
ATOM 2086 C C . ALA A 1 274 ? 13.557 3.019 -5.594 1.00 78.19 274 ALA A C 1
ATOM 2088 O O . ALA A 1 274 ? 14.237 3.768 -6.291 1.00 78.19 274 ALA A O 1
ATOM 2089 N N . VAL A 1 275 ? 13.114 1.833 -6.011 1.00 86.31 275 VAL A N 1
ATOM 2090 C CA . VAL A 1 275 ? 13.405 1.305 -7.346 1.00 86.31 275 VAL A CA 1
ATOM 2091 C C . VAL A 1 275 ? 12.859 2.237 -8.418 1.00 86.31 275 VAL A C 1
ATOM 2093 O O . VAL A 1 275 ? 13.599 2.603 -9.330 1.00 86.31 275 VAL A O 1
ATOM 2096 N N . ALA A 1 276 ? 11.610 2.688 -8.276 1.00 86.50 276 ALA A N 1
ATOM 2097 C CA . ALA A 1 276 ? 11.008 3.632 -9.207 1.00 86.50 276 ALA A CA 1
ATOM 2098 C C . ALA A 1 276 ? 11.835 4.919 -9.322 1.00 86.50 276 ALA A C 1
ATOM 2100 O O . ALA A 1 276 ? 12.146 5.350 -10.429 1.00 86.50 276 ALA A O 1
ATOM 2101 N N . VAL A 1 277 ? 12.253 5.512 -8.204 1.00 79.44 277 VAL A N 1
ATOM 2102 C CA . VAL A 1 277 ? 12.983 6.786 -8.234 1.00 79.44 277 VAL A CA 1
ATOM 2103 C C . VAL A 1 277 ? 14.418 6.646 -8.751 1.00 79.44 277 VAL A C 1
ATOM 2105 O O . VAL A 1 277 ? 14.899 7.542 -9.438 1.00 79.44 277 VAL A O 1
ATOM 2108 N N . ILE A 1 278 ? 15.096 5.531 -8.473 1.00 82.44 278 ILE A N 1
ATOM 2109 C CA . ILE A 1 278 ? 16.459 5.285 -8.969 1.00 82.44 278 ILE A CA 1
ATOM 2110 C C . ILE A 1 278 ? 16.443 4.971 -10.469 1.00 82.44 278 ILE A C 1
ATOM 2112 O O . ILE A 1 278 ? 17.267 5.492 -11.218 1.00 82.44 278 ILE A O 1
ATOM 2116 N N . LEU A 1 279 ? 15.516 4.122 -10.920 1.00 89.44 279 LEU A N 1
ATOM 2117 C CA . LEU A 1 279 ? 15.513 3.634 -12.299 1.00 89.44 279 LEU A CA 1
ATOM 2118 C C . LEU A 1 279 ? 14.816 4.565 -13.284 1.00 89.44 279 LEU A C 1
ATOM 2120 O O . LEU A 1 279 ? 15.172 4.532 -14.454 1.00 89.44 279 LEU A O 1
ATOM 2124 N N . THR A 1 280 ? 13.866 5.402 -12.859 1.00 89.31 280 THR A N 1
ATOM 2125 C CA . THR A 1 280 ? 13.187 6.348 -13.766 1.00 89.31 280 THR A CA 1
ATOM 2126 C C . THR A 1 280 ? 14.158 7.277 -14.510 1.00 89.31 280 THR A C 1
ATOM 2128 O O . THR A 1 280 ? 14.081 7.313 -15.738 1.00 89.31 280 THR A O 1
ATOM 2131 N N . PRO A 1 281 ? 15.098 7.994 -13.858 1.00 85.25 281 PRO A N 1
ATOM 2132 C CA . PRO A 1 281 ? 16.045 8.841 -14.586 1.00 85.25 281 PRO A CA 1
ATOM 2133 C C . PRO A 1 281 ? 16.961 8.022 -15.507 1.00 85.25 281 PRO A C 1
ATOM 2135 O O . PRO A 1 281 ? 17.232 8.442 -16.627 1.00 85.25 281 PRO A O 1
ATOM 2138 N N . ILE A 1 282 ? 17.371 6.816 -15.093 1.00 88.44 282 ILE A N 1
ATOM 2139 C CA . ILE A 1 282 ? 18.174 5.906 -15.928 1.00 88.44 282 ILE A CA 1
ATOM 2140 C C . ILE A 1 282 ? 17.389 5.471 -17.171 1.00 88.44 282 ILE A C 1
ATOM 2142 O O . ILE A 1 282 ? 17.922 5.485 -18.275 1.00 88.44 282 ILE A O 1
ATOM 2146 N N . ALA A 1 283 ? 16.116 5.119 -17.005 1.00 91.81 283 ALA A N 1
ATOM 2147 C CA . ALA A 1 283 ? 15.217 4.709 -18.075 1.00 91.81 283 ALA A CA 1
ATOM 2148 C C . ALA A 1 283 ? 14.966 5.843 -19.082 1.00 91.81 283 ALA A C 1
ATOM 2150 O O . ALA A 1 283 ? 14.986 5.598 -20.286 1.00 91.81 283 ALA A O 1
ATOM 2151 N N . ILE A 1 284 ? 14.788 7.080 -18.601 1.00 90.19 284 ILE A N 1
ATOM 2152 C CA . ILE A 1 284 ? 14.642 8.266 -19.456 1.00 90.19 284 ILE A CA 1
ATOM 2153 C C . ILE A 1 284 ? 15.923 8.505 -20.257 1.00 90.19 284 ILE A C 1
ATOM 2155 O O . ILE A 1 284 ? 15.864 8.624 -21.478 1.00 90.19 284 ILE A O 1
ATOM 2159 N N . GLN A 1 285 ? 17.082 8.524 -19.595 1.00 87.44 285 GLN A N 1
ATOM 2160 C CA . GLN A 1 285 ? 18.358 8.773 -20.266 1.00 87.44 285 GLN A CA 1
ATOM 2161 C C . GLN A 1 285 ? 18.709 7.663 -21.264 1.00 87.44 285 GLN A C 1
ATOM 2163 O O . GLN A 1 285 ? 19.196 7.957 -22.352 1.00 87.44 285 GLN A O 1
ATOM 2168 N N . LEU A 1 286 ? 18.409 6.400 -20.943 1.00 90.19 286 LEU A N 1
ATOM 2169 C CA . LEU A 1 286 ? 18.615 5.282 -21.862 1.00 90.19 286 LEU A CA 1
ATOM 2170 C C . LEU A 1 286 ? 17.683 5.356 -23.078 1.00 90.19 286 LEU A C 1
ATOM 2172 O O . LEU A 1 286 ? 18.137 5.102 -24.189 1.00 90.19 286 LEU A O 1
ATOM 2176 N N . ALA A 1 287 ? 16.409 5.726 -22.897 1.00 91.00 287 ALA A N 1
ATOM 2177 C CA . ALA A 1 287 ? 15.498 5.960 -24.021 1.00 91.00 287 ALA A CA 1
ATOM 2178 C C . ALA A 1 287 ? 16.049 7.034 -24.960 1.00 91.00 287 ALA A C 1
ATOM 2180 O O . ALA A 1 287 ? 16.154 6.801 -26.161 1.00 91.00 287 ALA A O 1
ATOM 2181 N N . LEU A 1 288 ? 16.457 8.178 -24.403 1.00 89.69 288 LEU A N 1
ATOM 2182 C CA . LEU A 1 288 ? 17.004 9.290 -25.177 1.00 89.69 288 LEU A CA 1
ATOM 2183 C C . LEU A 1 288 ? 18.294 8.899 -25.911 1.00 89.69 288 LEU A C 1
ATOM 2185 O O . LEU A 1 288 ? 18.444 9.247 -27.079 1.00 89.69 288 LEU A O 1
ATOM 2189 N N . ALA A 1 289 ? 19.185 8.140 -25.265 1.00 87.62 289 ALA A N 1
ATOM 2190 C CA . ALA A 1 289 ? 20.414 7.634 -25.880 1.00 87.62 289 ALA A CA 1
ATOM 2191 C C . ALA A 1 289 ? 20.131 6.659 -27.039 1.00 87.62 289 ALA A C 1
ATOM 2193 O O . ALA A 1 289 ? 20.759 6.739 -28.090 1.00 87.62 289 ALA A O 1
ATOM 2194 N N . LEU A 1 290 ? 19.125 5.791 -26.889 1.00 89.06 290 LEU A N 1
ATOM 2195 C CA . LEU A 1 290 ? 18.686 4.855 -27.932 1.00 89.06 290 LEU A CA 1
ATOM 2196 C C . LEU A 1 290 ? 17.793 5.503 -29.008 1.00 89.06 290 LEU A C 1
ATOM 2198 O O . LEU A 1 290 ? 17.416 4.829 -29.967 1.00 89.06 290 LEU A O 1
ATOM 2202 N N . GLY A 1 291 ? 17.445 6.787 -28.865 1.00 87.94 291 GLY A N 1
ATOM 2203 C CA . GLY A 1 291 ? 16.557 7.507 -29.781 1.00 87.94 291 GLY A CA 1
ATOM 2204 C C . GLY A 1 291 ? 15.082 7.090 -29.703 1.00 87.94 291 GLY A C 1
ATOM 2205 O O . GLY A 1 291 ? 14.363 7.253 -30.686 1.00 87.94 291 GLY A O 1
ATOM 2206 N N . LEU A 1 292 ? 14.643 6.545 -28.565 1.00 89.69 292 LEU A N 1
ATOM 2207 C CA . LEU A 1 292 ? 13.272 6.090 -28.298 1.00 89.69 292 LEU A CA 1
ATOM 2208 C C . LEU A 1 292 ? 12.476 7.134 -27.495 1.00 89.69 292 LEU A C 1
ATOM 2210 O O . LEU A 1 292 ? 13.057 7.951 -26.774 1.00 89.69 292 LEU A O 1
ATOM 2214 N N . ASP A 1 293 ? 11.140 7.073 -27.547 1.00 91.25 293 ASP A N 1
ATOM 2215 C CA . ASP A 1 293 ? 10.299 7.813 -26.588 1.00 91.25 293 ASP A CA 1
ATOM 2216 C C . ASP A 1 293 ? 10.604 7.312 -25.150 1.00 91.25 293 ASP A C 1
ATOM 2218 O O . ASP A 1 293 ? 10.652 6.102 -24.918 1.00 91.25 293 ASP A O 1
ATOM 2222 N N . PRO A 1 294 ? 10.821 8.191 -24.151 1.00 91.00 294 PRO A N 1
ATOM 2223 C CA . PRO A 1 294 ? 10.997 7.786 -22.753 1.00 91.00 294 PRO A CA 1
ATOM 2224 C C . PRO A 1 294 ? 9.774 7.132 -22.100 1.00 91.00 294 PRO A C 1
ATOM 2226 O O . PRO A 1 294 ? 9.922 6.343 -21.162 1.00 91.00 294 PRO A O 1
ATOM 2229 N N . ARG A 1 295 ? 8.554 7.449 -22.551 1.00 91.62 295 ARG A N 1
ATOM 2230 C CA . ARG A 1 295 ? 7.302 7.023 -21.895 1.00 91.62 295 ARG A CA 1
ATOM 2231 C C . ARG A 1 295 ? 7.170 5.502 -21.720 1.00 91.62 295 ARG A C 1
ATOM 2233 O O . ARG A 1 295 ? 6.876 5.089 -20.597 1.00 91.62 295 ARG A O 1
ATOM 2240 N N . PRO A 1 296 ? 7.403 4.651 -22.739 1.00 92.75 296 PRO A N 1
ATOM 2241 C CA . PRO A 1 296 ? 7.333 3.195 -22.605 1.00 92.75 296 PRO A CA 1
ATOM 2242 C C . PRO A 1 296 ? 8.308 2.659 -21.548 1.00 92.75 296 PRO A C 1
ATOM 2244 O O . PRO A 1 296 ? 7.949 1.780 -20.763 1.00 92.75 296 PRO A O 1
ATOM 2247 N N . LEU A 1 297 ? 9.526 3.206 -21.471 1.00 93.25 297 LEU A N 1
ATOM 2248 C CA . LEU A 1 297 ? 10.538 2.782 -20.498 1.00 93.25 297 LEU A CA 1
ATOM 2249 C C . LEU A 1 297 ? 10.172 3.223 -19.071 1.00 93.25 297 LEU A C 1
ATOM 2251 O O . LEU A 1 297 ? 10.326 2.442 -18.133 1.00 93.25 297 LEU A O 1
ATOM 2255 N N . VAL A 1 298 ? 9.606 4.420 -18.893 1.00 93.00 298 VAL A N 1
ATOM 2256 C CA . VAL A 1 298 ? 9.089 4.868 -17.586 1.00 93.00 298 VAL A CA 1
ATOM 2257 C C . VAL A 1 298 ? 7.920 3.992 -17.127 1.00 93.00 298 VAL A C 1
ATOM 2259 O O . VAL A 1 298 ? 7.917 3.514 -15.993 1.00 93.00 298 VAL A O 1
ATOM 2262 N N . VAL A 1 299 ? 6.962 3.702 -18.014 1.00 93.25 299 VAL A N 1
ATOM 2263 C CA . VAL A 1 299 ? 5.845 2.787 -17.721 1.00 93.25 299 VAL A CA 1
ATOM 2264 C C . VAL A 1 299 ? 6.364 1.391 -17.363 1.00 93.25 299 VAL A C 1
ATOM 2266 O O . VAL A 1 299 ? 5.876 0.773 -16.418 1.00 93.25 299 VAL A O 1
ATOM 2269 N N . THR A 1 300 ? 7.403 0.914 -18.049 1.00 95.06 300 THR A N 1
ATOM 2270 C CA . THR A 1 300 ? 8.070 -0.357 -17.728 1.00 95.06 300 THR A CA 1
ATOM 2271 C C . THR A 1 300 ? 8.583 -0.377 -16.292 1.00 95.06 300 THR A C 1
ATOM 2273 O O . THR A 1 300 ? 8.299 -1.326 -15.561 1.00 95.06 300 THR A O 1
ATOM 2276 N N . VAL A 1 301 ? 9.287 0.676 -15.863 1.00 94.06 301 VAL A N 1
ATOM 2277 C CA . VAL A 1 301 ? 9.761 0.810 -14.478 1.00 94.06 301 VAL A CA 1
ATOM 2278 C C . VAL A 1 301 ? 8.586 0.816 -13.497 1.00 94.06 301 VAL A C 1
ATOM 2280 O O . VAL A 1 301 ? 8.654 0.127 -12.483 1.00 94.06 301 VAL A O 1
ATOM 2283 N N . MET A 1 302 ? 7.489 1.519 -13.804 1.00 91.75 302 MET A N 1
ATOM 2284 C CA . MET A 1 302 ? 6.297 1.566 -12.942 1.00 91.75 302 MET A CA 1
ATOM 2285 C C . MET A 1 302 ? 5.683 0.176 -12.706 1.00 91.75 302 MET A C 1
ATOM 2287 O O . MET A 1 302 ? 5.374 -0.179 -11.565 1.00 91.75 302 MET A O 1
ATOM 2291 N N . PHE A 1 303 ? 5.524 -0.624 -13.765 1.00 92.88 303 PHE A N 1
ATOM 2292 C CA . PHE A 1 303 ? 4.999 -1.988 -13.649 1.00 92.88 303 PHE A CA 1
ATOM 2293 C C . PHE A 1 303 ? 5.981 -2.914 -12.928 1.00 92.88 303 PHE A C 1
ATOM 2295 O O . PHE A 1 303 ? 5.594 -3.606 -11.986 1.00 92.88 303 PHE A O 1
ATOM 2302 N N . ALA A 1 304 ? 7.252 -2.899 -13.328 1.00 92.81 304 ALA A N 1
ATOM 2303 C CA . ALA A 1 304 ? 8.263 -3.795 -12.781 1.00 92.81 304 ALA A CA 1
ATOM 2304 C C . ALA A 1 304 ? 8.550 -3.533 -11.297 1.00 92.81 304 ALA A C 1
ATOM 2306 O O . ALA A 1 304 ? 8.643 -4.480 -10.519 1.00 92.81 304 ALA A O 1
ATOM 2307 N N . ALA A 1 305 ? 8.618 -2.262 -10.885 1.00 90.94 305 ALA A N 1
ATOM 2308 C CA . ALA A 1 305 ? 8.809 -1.891 -9.485 1.00 90.94 305 ALA A CA 1
ATOM 2309 C C . ALA A 1 305 ? 7.633 -2.329 -8.596 1.00 90.94 305 ALA A C 1
ATOM 2311 O O . ALA A 1 305 ? 7.805 -2.508 -7.395 1.00 90.94 305 ALA A O 1
ATOM 2312 N N . SER A 1 306 ? 6.446 -2.532 -9.174 1.00 88.69 306 SER A N 1
ATOM 2313 C CA . SER A 1 306 ? 5.253 -2.986 -8.451 1.00 88.69 306 SER A CA 1
ATOM 2314 C C . SER A 1 306 ? 5.134 -4.516 -8.375 1.00 88.69 306 SER A C 1
ATOM 2316 O O . SER A 1 306 ? 4.372 -5.031 -7.558 1.00 88.69 306 SER A O 1
ATOM 2318 N N . ALA A 1 307 ? 5.877 -5.253 -9.205 1.00 87.50 307 ALA A N 1
ATOM 2319 C CA . ALA A 1 307 ? 5.805 -6.709 -9.321 1.00 87.50 307 ALA A CA 1
ATOM 2320 C C . ALA A 1 307 ? 6.777 -7.421 -8.355 1.00 87.50 307 ALA A C 1
ATOM 2322 O O . ALA A 1 307 ? 7.725 -8.082 -8.778 1.00 87.50 307 ALA A O 1
ATOM 2323 N N . ALA A 1 308 ? 6.535 -7.262 -7.050 1.00 84.75 308 ALA A N 1
ATOM 2324 C CA . ALA A 1 308 ? 7.337 -7.828 -5.961 1.00 84.75 308 ALA A CA 1
ATOM 2325 C C . ALA A 1 308 ? 6.726 -9.141 -5.428 1.00 84.75 308 ALA A C 1
ATOM 2327 O O . ALA A 1 308 ? 6.151 -9.170 -4.336 1.00 84.75 308 ALA A O 1
ATOM 2328 N N . PHE A 1 309 ? 6.752 -10.220 -6.214 1.00 88.12 309 PHE A N 1
ATOM 2329 C CA . PHE A 1 309 ? 6.084 -11.480 -5.845 1.00 88.12 309 PHE A CA 1
ATOM 2330 C C . PHE A 1 309 ? 7.034 -12.578 -5.353 1.00 88.12 309 PHE A C 1
ATOM 2332 O O . PHE A 1 309 ? 6.590 -13.511 -4.684 1.00 88.12 309 PHE A O 1
ATOM 2339 N N . SER A 1 310 ? 8.326 -12.502 -5.673 1.00 88.31 310 SER A N 1
ATOM 2340 C CA . SER A 1 310 ? 9.282 -13.594 -5.445 1.00 88.31 310 SER A CA 1
ATOM 2341 C C . SER A 1 310 ? 9.796 -13.671 -4.008 1.00 88.31 310 SER A C 1
ATOM 2343 O O . SER A 1 310 ? 10.324 -14.715 -3.606 1.00 88.31 310 SER A O 1
ATOM 2345 N N . THR A 1 311 ? 9.641 -12.601 -3.224 1.00 86.69 311 THR A N 1
ATOM 2346 C CA . THR A 1 311 ? 10.090 -12.531 -1.833 1.00 86.69 311 THR A CA 1
ATOM 2347 C C . THR A 1 311 ? 9.019 -11.969 -0.889 1.00 86.69 311 THR A C 1
ATOM 2349 O O . THR A 1 311 ? 8.211 -11.113 -1.261 1.00 86.69 311 THR A O 1
ATOM 2352 N N . PRO A 1 312 ? 9.019 -12.405 0.385 1.00 79.69 312 PRO A N 1
ATOM 2353 C CA . PRO A 1 312 ? 8.144 -11.838 1.404 1.00 79.69 312 PRO A CA 1
ATOM 2354 C C . PRO A 1 312 ? 8.573 -10.435 1.855 1.00 79.69 312 PRO A C 1
ATOM 2356 O O . PRO A 1 312 ? 7.771 -9.744 2.472 1.00 79.69 312 PRO A O 1
ATOM 2359 N N . ILE A 1 313 ? 9.820 -10.029 1.583 1.00 78.69 313 ILE A N 1
ATOM 2360 C CA . ILE A 1 313 ? 10.418 -8.761 2.039 1.00 78.69 313 ILE A CA 1
ATOM 2361 C C . ILE A 1 313 ? 10.142 -7.624 1.047 1.00 78.69 313 ILE A C 1
ATOM 2363 O O . ILE A 1 313 ? 10.029 -6.476 1.470 1.00 78.69 313 ILE A O 1
ATOM 2367 N N . GLY A 1 314 ? 9.986 -7.935 -0.246 1.00 66.81 314 GLY A N 1
ATOM 2368 C CA . GLY A 1 314 ? 9.770 -6.932 -1.292 1.00 66.81 314 GLY A CA 1
ATOM 2369 C C . GLY A 1 314 ? 8.547 -6.036 -1.062 1.00 66.81 314 GLY A C 1
ATOM 2370 O O . GLY A 1 314 ? 8.533 -4.889 -1.503 1.00 66.81 314 GLY A O 1
ATOM 2371 N N . TYR A 1 315 ? 7.534 -6.499 -0.314 1.00 79.75 315 TYR A N 1
ATOM 2372 C CA . TYR A 1 315 ? 6.375 -5.668 0.008 1.00 79.75 315 TYR A CA 1
ATOM 2373 C C . TYR A 1 315 ? 5.725 -5.982 1.362 1.00 79.75 315 TYR A C 1
ATOM 2375 O O . TYR A 1 315 ? 5.630 -7.134 1.787 1.00 79.75 315 TYR A O 1
ATOM 2383 N N . GLN A 1 316 ? 5.208 -4.943 2.028 1.00 73.06 316 GLN A N 1
ATOM 2384 C CA . GLN A 1 316 ? 4.690 -5.035 3.398 1.00 73.06 316 GLN A CA 1
ATOM 2385 C C . GLN A 1 316 ? 3.521 -6.020 3.530 1.00 73.06 316 GLN A C 1
ATOM 2387 O O . GLN A 1 316 ? 3.433 -6.737 4.526 1.00 73.06 316 GLN A O 1
ATOM 2392 N N . THR A 1 317 ? 2.635 -6.107 2.533 1.00 77.56 317 THR A N 1
ATOM 2393 C CA . THR A 1 317 ? 1.508 -7.054 2.579 1.00 77.56 317 THR A CA 1
ATOM 2394 C C . THR A 1 317 ? 1.978 -8.503 2.509 1.00 77.56 317 THR A C 1
ATOM 2396 O O . THR A 1 317 ? 1.428 -9.348 3.211 1.00 77.56 317 THR A O 1
ATOM 2399 N N . ASN A 1 318 ? 3.029 -8.789 1.733 1.00 81.81 318 ASN A N 1
ATOM 2400 C CA . ASN A 1 318 ? 3.631 -10.120 1.660 1.00 81.81 318 ASN A CA 1
ATOM 2401 C C . ASN A 1 318 ? 4.246 -10.504 3.012 1.00 81.81 318 ASN A C 1
ATOM 2403 O O . ASN A 1 318 ? 4.069 -11.628 3.480 1.00 81.81 318 ASN A O 1
ATOM 2407 N N . THR A 1 319 ? 4.895 -9.549 3.686 1.00 79.75 319 THR A N 1
ATOM 2408 C CA . THR A 1 319 ? 5.451 -9.744 5.032 1.00 79.75 319 THR A CA 1
ATOM 2409 C C . THR A 1 319 ? 4.352 -9.995 6.074 1.00 79.75 319 THR A C 1
ATOM 2411 O O . THR A 1 319 ? 4.504 -10.871 6.926 1.00 79.75 319 THR A O 1
ATOM 2414 N N . LEU A 1 320 ? 3.231 -9.267 5.994 1.00 77.31 320 LEU A N 1
ATOM 2415 C CA . LEU A 1 320 ? 2.094 -9.399 6.915 1.00 77.31 320 LEU A CA 1
ATOM 2416 C C . LEU A 1 320 ? 1.452 -10.789 6.880 1.00 77.31 320 LEU A C 1
ATOM 2418 O O . LEU A 1 320 ? 1.006 -11.266 7.919 1.00 77.31 320 LEU A O 1
ATOM 2422 N N . VAL A 1 321 ? 1.417 -11.448 5.718 1.00 78.81 321 VAL A N 1
ATOM 2423 C CA . VAL A 1 321 ? 0.874 -12.813 5.588 1.00 78.81 321 VAL A CA 1
ATOM 2424 C C . VAL A 1 321 ? 1.931 -13.900 5.777 1.00 78.81 321 VAL A C 1
ATOM 2426 O O . VAL A 1 321 ? 1.579 -15.019 6.142 1.00 78.81 321 VAL A O 1
ATOM 2429 N N . TYR A 1 322 ? 3.215 -13.588 5.575 1.00 78.12 322 TYR A N 1
ATOM 2430 C CA . TYR A 1 322 ? 4.321 -14.543 5.689 1.00 78.12 322 TYR A CA 1
ATOM 2431 C C . TYR A 1 322 ? 4.370 -15.225 7.065 1.00 78.12 322 TYR A C 1
ATOM 2433 O O . TYR A 1 322 ? 4.421 -16.451 7.140 1.00 78.12 322 TYR A O 1
ATOM 2441 N N . GLY A 1 323 ? 4.294 -14.443 8.149 1.00 76.50 323 GLY A N 1
ATOM 2442 C CA . GLY A 1 323 ? 4.341 -14.964 9.521 1.00 76.50 323 GLY A CA 1
ATOM 2443 C C . GLY A 1 323 ? 3.066 -15.715 9.934 1.00 76.50 323 GLY A C 1
ATOM 2444 O O . GLY A 1 323 ? 3.121 -16.925 10.150 1.00 76.50 323 GLY A O 1
ATOM 2445 N N . PRO A 1 324 ? 1.907 -15.035 10.027 1.00 73.94 324 PRO A N 1
ATOM 2446 C CA . PRO A 1 324 ? 0.639 -15.644 10.439 1.00 73.94 324 PRO A CA 1
ATOM 2447 C C . PRO A 1 324 ? 0.150 -16.767 9.516 1.00 73.94 324 PRO A C 1
ATOM 2449 O O . PRO A 1 324 ? -0.512 -17.692 9.975 1.00 73.94 324 PRO A O 1
ATOM 2452 N N . GLY A 1 325 ? 0.480 -16.707 8.222 1.00 79.62 325 GLY A N 1
ATOM 2453 C CA . GLY A 1 325 ? 0.119 -17.732 7.243 1.00 79.62 325 GLY A CA 1
ATOM 2454 C C . GLY A 1 325 ? 0.993 -18.987 7.288 1.00 79.62 325 GLY A C 1
ATOM 2455 O O . GLY A 1 325 ? 0.688 -19.950 6.591 1.00 79.62 325 GLY A O 1
ATOM 2456 N N . GLY A 1 326 ? 2.071 -19.001 8.083 1.00 83.38 326 GLY A N 1
ATOM 2457 C CA . GLY A 1 326 ? 2.969 -20.154 8.201 1.00 83.38 326 GLY A CA 1
ATOM 2458 C C . GLY A 1 326 ? 3.746 -20.482 6.920 1.00 83.38 326 GLY A C 1
ATOM 2459 O O . GLY A 1 326 ? 4.195 -21.619 6.752 1.00 83.38 326 GLY A O 1
ATOM 2460 N N . TYR A 1 327 ? 3.897 -19.511 6.015 1.00 87.44 327 TYR A N 1
ATOM 2461 C CA . TYR A 1 327 ? 4.606 -19.691 4.750 1.00 87.44 327 TYR A CA 1
ATOM 2462 C C . TYR A 1 327 ? 6.117 -19.773 4.969 1.00 87.44 327 TYR A C 1
ATOM 2464 O O . TYR A 1 327 ? 6.679 -19.154 5.872 1.00 87.44 327 TYR A O 1
ATOM 2472 N N . ARG A 1 328 ? 6.807 -20.516 4.105 1.00 88.88 328 ARG A N 1
ATOM 2473 C CA . ARG A 1 328 ? 8.271 -20.511 4.018 1.00 88.88 328 ARG A CA 1
ATOM 2474 C C . ARG A 1 328 ? 8.715 -19.506 2.965 1.00 88.88 328 ARG A C 1
ATOM 2476 O O . ARG A 1 328 ? 8.014 -19.267 1.988 1.00 88.88 328 ARG A O 1
ATOM 2483 N N . PHE A 1 329 ? 9.918 -18.951 3.117 1.00 86.94 329 PHE A N 1
ATOM 2484 C CA . PHE A 1 329 ? 10.478 -18.015 2.131 1.00 86.94 329 PHE A CA 1
ATOM 2485 C C . PHE A 1 329 ? 10.470 -18.611 0.712 1.00 86.94 329 PHE A C 1
ATOM 2487 O O . PHE A 1 329 ? 10.155 -17.936 -0.263 1.00 86.94 329 PHE A O 1
ATOM 2494 N N . THR A 1 330 ? 10.753 -19.911 0.601 1.00 91.44 330 THR A N 1
ATOM 2495 C CA . THR A 1 330 ? 10.759 -20.635 -0.674 1.00 91.44 330 THR A CA 1
ATOM 2496 C C . THR A 1 330 ? 9.380 -20.775 -1.313 1.00 91.44 330 THR A C 1
ATOM 2498 O O . THR A 1 330 ? 9.319 -20.988 -2.521 1.00 91.44 330 THR A O 1
ATOM 2501 N N . ASP A 1 331 ? 8.286 -20.640 -0.560 1.00 90.81 331 ASP A N 1
ATOM 2502 C CA . ASP A 1 331 ? 6.930 -20.686 -1.117 1.00 90.81 331 ASP A CA 1
ATOM 2503 C C . ASP A 1 331 ? 6.655 -19.435 -1.963 1.00 90.81 331 ASP A C 1
ATOM 2505 O O . ASP A 1 331 ? 6.127 -19.547 -3.071 1.00 90.81 331 ASP A O 1
ATOM 2509 N N . PHE A 1 332 ? 7.129 -18.268 -1.507 1.00 90.19 332 PHE A N 1
ATOM 2510 C CA . PHE A 1 332 ? 7.084 -17.018 -2.274 1.00 90.19 332 PHE A CA 1
ATOM 2511 C C . PHE A 1 332 ? 7.897 -17.123 -3.554 1.00 90.19 332 PHE A C 1
ATOM 2513 O O . PHE A 1 332 ? 7.391 -16.820 -4.625 1.00 90.19 332 PHE A O 1
ATOM 2520 N N . THR A 1 333 ? 9.127 -17.628 -3.490 1.00 90.44 333 THR A N 1
ATOM 2521 C CA . THR A 1 333 ? 9.950 -17.737 -4.700 1.00 90.44 333 THR A CA 1
ATOM 2522 C C . THR A 1 333 ? 9.369 -18.742 -5.697 1.00 90.44 333 THR A C 1
ATOM 2524 O O . THR A 1 333 ? 9.382 -18.489 -6.898 1.00 90.44 333 THR A O 1
ATOM 2527 N N . LYS A 1 334 ? 8.804 -19.864 -5.228 1.00 92.06 334 LYS A N 1
ATOM 2528 C CA . LYS A 1 334 ? 8.189 -20.880 -6.100 1.00 92.06 334 LYS A CA 1
ATOM 2529 C C . LYS A 1 334 ? 6.952 -20.373 -6.837 1.00 92.06 334 LYS A C 1
ATOM 2531 O O . LYS A 1 334 ? 6.776 -20.726 -7.998 1.00 92.06 334 LYS A O 1
ATOM 2536 N N . ALA A 1 335 ? 6.096 -19.598 -6.174 1.00 90.81 335 ALA A N 1
ATOM 2537 C CA . ALA A 1 335 ? 4.877 -19.067 -6.783 1.00 90.81 335 ALA A CA 1
ATOM 2538 C C . ALA A 1 335 ? 5.120 -17.734 -7.510 1.00 90.81 335 ALA A C 1
ATOM 2540 O O . ALA A 1 335 ? 4.595 -17.501 -8.597 1.00 90.81 335 ALA A O 1
ATOM 2541 N N . GLY A 1 336 ? 5.942 -16.874 -6.918 1.00 91.56 336 GLY A N 1
ATOM 2542 C CA . GLY A 1 336 ? 6.208 -15.518 -7.371 1.00 91.56 336 GLY A CA 1
ATOM 2543 C C . GLY A 1 336 ? 7.146 -15.431 -8.562 1.00 91.56 336 GLY A C 1
ATOM 2544 O O . GLY A 1 336 ? 6.871 -14.659 -9.472 1.00 91.56 336 GLY A O 1
ATOM 2545 N N . LEU A 1 337 ? 8.205 -16.245 -8.630 1.00 91.56 337 LEU A N 1
ATOM 2546 C CA . LEU A 1 337 ? 9.157 -16.159 -9.742 1.00 91.56 337 LEU A CA 1
ATOM 2547 C C . LEU A 1 337 ? 8.509 -16.482 -11.106 1.00 91.56 337 LEU A C 1
ATOM 2549 O O . LEU A 1 337 ? 8.706 -15.704 -12.042 1.00 91.56 337 LEU A O 1
ATOM 2553 N N . PRO A 1 338 ? 7.685 -17.545 -11.252 1.00 93.94 338 PRO A N 1
ATOM 2554 C CA . PRO A 1 338 ? 6.929 -17.770 -12.485 1.00 93.94 338 PRO A CA 1
ATOM 2555 C C . PRO A 1 338 ? 5.994 -16.607 -12.833 1.00 93.94 338 PRO A C 1
ATOM 2557 O O . PRO A 1 338 ? 5.865 -16.258 -14.006 1.00 93.94 338 PRO A O 1
ATOM 2560 N N . LEU A 1 339 ? 5.370 -15.986 -11.826 1.00 92.94 339 LEU A N 1
ATOM 2561 C CA . LEU A 1 339 ? 4.480 -14.844 -12.020 1.00 92.94 339 LEU A CA 1
ATOM 2562 C C . LEU A 1 339 ? 5.249 -13.593 -12.475 1.00 92.94 339 LEU A C 1
ATOM 2564 O O . LEU A 1 339 ? 4.815 -12.935 -13.417 1.00 92.94 339 LEU A O 1
ATOM 2568 N N . ASN A 1 340 ? 6.412 -13.306 -11.882 1.00 92.75 340 ASN A N 1
ATOM 2569 C CA . ASN A 1 340 ? 7.294 -12.213 -12.300 1.00 92.75 340 ASN A CA 1
ATOM 2570 C C . ASN A 1 340 ? 7.740 -12.394 -13.755 1.00 92.75 340 ASN A C 1
ATOM 2572 O O . ASN A 1 340 ? 7.702 -11.438 -14.523 1.00 92.75 340 ASN A O 1
ATOM 2576 N N . ILE A 1 341 ? 8.123 -13.614 -14.151 1.00 93.88 341 ILE A N 1
ATOM 2577 C CA . ILE A 1 341 ? 8.530 -13.918 -15.532 1.00 93.88 341 ILE A CA 1
ATOM 2578 C C . ILE A 1 341 ? 7.355 -13.735 -16.496 1.00 93.88 341 ILE A C 1
ATOM 2580 O O . ILE A 1 341 ? 7.515 -13.117 -17.547 1.00 93.88 341 ILE A O 1
ATOM 2584 N N . LEU A 1 342 ? 6.168 -14.236 -16.143 1.00 95.38 342 LEU A N 1
ATOM 2585 C CA . LEU A 1 342 ? 4.965 -14.052 -16.953 1.00 95.38 342 LEU A CA 1
ATOM 2586 C C . LEU A 1 342 ? 4.656 -12.562 -17.147 1.00 95.38 342 LEU A C 1
ATOM 2588 O O . LEU A 1 342 ? 4.438 -12.115 -18.273 1.00 95.38 342 LEU A O 1
ATOM 2592 N N . LEU A 1 343 ? 4.686 -11.783 -16.064 1.00 94.62 343 LEU A N 1
ATOM 2593 C CA . LEU A 1 343 ? 4.457 -10.344 -16.120 1.00 94.62 343 LEU A CA 1
ATOM 2594 C C . LEU A 1 343 ? 5.526 -9.630 -16.943 1.00 94.62 343 LEU A C 1
ATOM 2596 O O . LEU A 1 343 ? 5.162 -8.823 -17.788 1.00 94.62 343 LEU A O 1
ATOM 2600 N N . ALA A 1 344 ? 6.802 -9.985 -16.788 1.00 94.56 344 ALA A N 1
ATOM 2601 C CA . ALA A 1 344 ? 7.885 -9.436 -17.597 1.00 94.56 344 ALA A CA 1
ATOM 2602 C C . ALA A 1 344 ? 7.631 -9.664 -19.092 1.00 94.56 344 ALA A C 1
ATOM 2604 O O . ALA A 1 344 ? 7.645 -8.718 -19.869 1.00 94.56 344 ALA A O 1
ATOM 2605 N N . LEU A 1 345 ? 7.304 -10.895 -19.494 1.00 95.31 345 LEU A N 1
ATOM 2606 C CA . LEU A 1 345 ? 7.028 -11.218 -20.896 1.00 95.31 345 LEU A CA 1
ATOM 2607 C C . LEU A 1 345 ? 5.795 -10.482 -21.433 1.00 95.31 345 LEU A C 1
ATOM 2609 O O . LEU A 1 345 ? 5.836 -9.940 -22.538 1.00 95.31 345 LEU A O 1
ATOM 2613 N N . THR A 1 346 ? 4.705 -10.441 -20.663 1.00 95.00 346 THR A N 1
ATOM 2614 C CA . THR A 1 346 ? 3.480 -9.740 -21.082 1.00 95.00 346 THR A CA 1
ATOM 2615 C C . THR A 1 346 ? 3.681 -8.228 -21.161 1.00 95.00 346 THR A C 1
ATOM 2617 O O . THR A 1 346 ? 3.307 -7.625 -22.164 1.00 95.00 346 THR A O 1
ATOM 2620 N N . ALA A 1 347 ? 4.326 -7.613 -20.169 1.00 93.44 347 ALA A N 1
ATOM 2621 C CA . ALA A 1 347 ? 4.636 -6.189 -20.161 1.00 93.44 347 ALA A CA 1
ATOM 2622 C C . ALA A 1 347 ? 5.554 -5.825 -21.333 1.00 93.44 347 ALA A C 1
ATOM 2624 O O . ALA A 1 347 ? 5.229 -4.924 -22.103 1.00 93.44 347 ALA A O 1
ATOM 2625 N N . SER A 1 348 ? 6.634 -6.580 -21.547 1.00 93.56 348 SER A N 1
ATOM 2626 C CA . SER A 1 348 ? 7.546 -6.372 -22.676 1.00 93.56 348 SER A CA 1
ATOM 2627 C C . SER A 1 348 ? 6.879 -6.506 -24.035 1.00 93.56 348 SER A C 1
ATOM 2629 O O . SER A 1 348 ? 7.305 -5.852 -24.984 1.00 93.56 348 SER A O 1
ATOM 2631 N N . PHE A 1 349 ? 5.833 -7.324 -24.140 1.00 93.50 349 PHE A N 1
ATOM 2632 C CA . PHE A 1 349 ? 5.063 -7.468 -25.367 1.00 93.50 349 PHE A CA 1
ATOM 2633 C C . PHE A 1 349 ? 4.056 -6.327 -25.571 1.00 93.50 349 PHE A C 1
ATOM 2635 O O . PHE A 1 349 ? 3.999 -5.751 -26.653 1.00 93.50 349 PHE A O 1
ATOM 2642 N N . PHE A 1 350 ? 3.269 -5.978 -24.548 1.00 93.81 350 PHE A N 1
ATOM 2643 C CA . PHE A 1 350 ? 2.163 -5.023 -24.683 1.00 93.81 350 PHE A CA 1
ATOM 2644 C C . PHE A 1 350 ? 2.573 -3.555 -24.559 1.00 93.81 350 PHE A C 1
ATOM 2646 O O . PHE A 1 350 ? 1.979 -2.713 -25.230 1.00 93.81 350 PHE A O 1
ATOM 2653 N N . ILE A 1 351 ? 3.575 -3.224 -23.741 1.00 93.44 351 ILE A N 1
ATOM 2654 C CA . ILE A 1 351 ? 4.015 -1.834 -23.553 1.00 93.44 351 ILE A CA 1
AT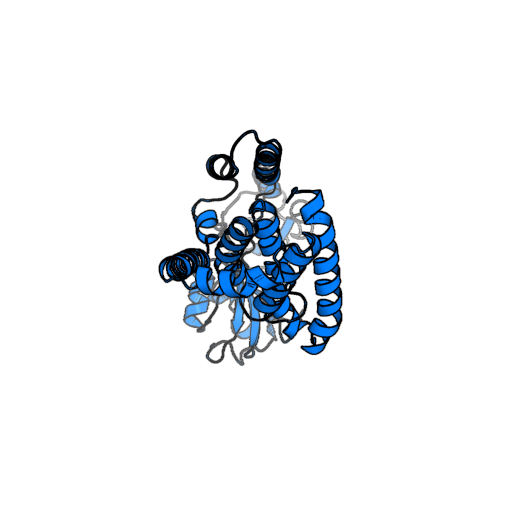OM 2655 C C . ILE A 1 351 ? 4.405 -1.168 -24.882 1.00 93.44 351 ILE A C 1
ATOM 2657 O O . ILE A 1 351 ? 3.840 -0.114 -25.161 1.00 93.44 351 ILE A O 1
ATOM 2661 N N . PRO A 1 352 ? 5.265 -1.753 -25.739 1.00 89.25 352 PRO A N 1
ATOM 2662 C CA . PRO A 1 352 ? 5.632 -1.109 -27.001 1.00 89.25 352 PRO A CA 1
ATOM 2663 C C . PRO A 1 352 ? 4.486 -1.065 -28.029 1.00 89.25 352 PRO A C 1
ATOM 2665 O O . PRO A 1 352 ? 4.564 -0.322 -29.002 1.00 89.25 352 PRO A O 1
ATOM 2668 N N . ILE A 1 353 ? 3.413 -1.844 -27.829 1.00 88.62 353 ILE A N 1
ATOM 2669 C CA . ILE A 1 353 ? 2.200 -1.797 -28.663 1.00 88.62 353 ILE A CA 1
ATOM 2670 C C . ILE A 1 353 ? 1.297 -0.630 -28.241 1.00 88.62 353 ILE A C 1
ATOM 2672 O O . ILE A 1 353 ? 0.718 0.041 -29.092 1.00 88.62 353 ILE A O 1
ATOM 2676 N N . ILE A 1 354 ? 1.149 -0.404 -26.933 1.00 88.50 354 ILE A N 1
ATOM 2677 C CA . ILE A 1 354 ? 0.276 0.642 -26.378 1.00 88.50 354 ILE A CA 1
ATOM 2678 C C . ILE A 1 354 ? 0.966 2.010 -26.427 1.00 88.50 354 ILE A C 1
ATOM 2680 O O . ILE A 1 354 ? 0.335 3.008 -26.776 1.00 88.50 354 ILE A O 1
ATOM 2684 N N . TRP A 1 355 ? 2.258 2.052 -26.100 1.00 84.69 355 TRP A N 1
ATOM 2685 C CA . TRP A 1 355 ? 3.105 3.232 -26.204 1.00 84.69 355 TRP A CA 1
ATOM 2686 C C . TRP A 1 355 ? 4.167 2.973 -27.273 1.00 84.69 355 TRP A C 1
ATOM 2688 O O . TRP A 1 355 ? 5.156 2.296 -26.981 1.00 84.69 355 TRP A O 1
ATOM 2698 N N . PRO A 1 356 ? 3.959 3.467 -28.507 1.00 74.62 356 PRO A N 1
ATOM 2699 C CA . PRO A 1 356 ? 4.946 3.308 -29.558 1.00 74.62 356 PRO A CA 1
ATOM 2700 C C . PRO A 1 356 ? 6.269 3.953 -29.133 1.00 74.62 356 PRO A C 1
ATOM 2702 O O . PRO A 1 356 ? 6.293 5.056 -28.586 1.00 74.62 356 PRO A O 1
ATOM 2705 N N . VAL A 1 357 ? 7.326 3.178 -29.344 1.00 70.06 357 VAL A N 1
ATOM 2706 C CA . VAL A 1 357 ? 8.719 3.367 -28.909 1.00 70.06 357 VAL A CA 1
ATOM 2707 C C . VAL A 1 357 ? 9.515 4.115 -29.954 1.00 70.06 357 VAL A C 1
ATOM 2709 O O . VAL A 1 357 ? 9.335 3.782 -31.150 1.00 70.06 357 VAL A O 1
#

pLDDT: mean 81.95, std 10.95, range [42.34, 95.75]

Secondary structure (DSSP, 8-state):
-TTTTSBTTT-HHHHSTTEEEEEEEETTEE-GGGGGG-B--TT-EEEEEE-TTHHHHTTT-TT------------EEEEEE--TT-TTTTSBHHHHTHHHHHS-EEEEEEETTEE--S-GGGPBP-TT-EEEEEE-HHHHHHHHHHHT-S-EE--------GGGHHHHHHHHHHHHHHHHTTSS-HHHHHHHHHHHHHHTTSS-HHHHHHT--HHHHHHHHHHHHHHHHHHHTTHHHHHHHHHHHHHTT--HHHHHHHHHHHHHHHHTTS-HHHHHHHHHHHHHHHHHHHT--HHHHHHHHHHHHH---S-SSSSHHHHHHHTTTT--HHHHHHHHHHHHHHHHHHHHHHHHHHS--

Radius of gyration: 32.6 Å; Cα contacts (8 Å, |Δi|>4): 467; chains: 1; bounding box: 81×42×81 Å

Mean predicted aligned error: 17.85 Å